Protein AF-A0A8B7Y6X9-F1 (afdb_monomer)

pLDDT: mean 76.25, std 17.92, range [31.69, 98.06]

Organism: Acanthaster planci (NCBI:txid133434)

Structure (mmCIF, N/CA/C/O backbone):
data_AF-A0A8B7Y6X9-F1
#
_entry.id   AF-A0A8B7Y6X9-F1
#
loop_
_atom_site.group_PDB
_atom_site.id
_atom_site.type_symbol
_atom_site.label_atom_id
_atom_site.label_alt_id
_atom_site.label_comp_id
_atom_site.label_asym_id
_atom_site.label_entity_id
_atom_site.label_seq_id
_atom_site.pdbx_PDB_ins_code
_atom_site.Cartn_x
_atom_site.Cartn_y
_atom_site.Cartn_z
_atom_site.occupancy
_atom_site.B_iso_or_equiv
_atom_site.auth_seq_id
_atom_site.auth_comp_id
_atom_site.auth_asym_id
_atom_site.auth_atom_id
_atom_site.pdbx_PDB_model_num
ATOM 1 N N . MET A 1 1 ? 31.858 -9.139 -11.249 1.00 40.06 1 MET A N 1
ATOM 2 C CA . MET A 1 1 ? 30.783 -9.850 -11.967 1.00 40.06 1 MET A CA 1
ATOM 3 C C . MET A 1 1 ? 29.533 -9.610 -11.145 1.00 40.06 1 MET A C 1
ATOM 5 O O . MET A 1 1 ? 29.568 -9.962 -9.975 1.00 40.06 1 MET A O 1
ATOM 9 N N . GLY A 1 2 ? 28.553 -8.868 -11.666 1.00 51.22 2 GLY A N 1
ATOM 10 C CA . GLY A 1 2 ? 27.308 -8.595 -10.939 1.00 51.22 2 GLY A CA 1
ATOM 11 C C . GLY A 1 2 ? 26.465 -9.864 -10.853 1.00 51.22 2 GLY A C 1
ATOM 12 O O . GLY A 1 2 ? 26.460 -10.654 -11.796 1.00 51.22 2 GLY A O 1
ATOM 13 N N . GLU A 1 3 ? 25.816 -10.091 -9.717 1.00 65.25 3 GLU A N 1
ATOM 14 C CA . GLU A 1 3 ? 24.873 -11.198 -9.555 1.00 65.25 3 GLU A CA 1
ATOM 15 C C . GLU A 1 3 ? 23.601 -10.909 -10.362 1.00 65.25 3 GLU A C 1
ATOM 17 O O . GLU A 1 3 ? 23.114 -9.780 -10.387 1.00 65.25 3 GLU A O 1
ATOM 22 N N . HIS A 1 4 ? 23.074 -11.922 -11.048 1.00 73.38 4 HIS A N 1
ATOM 23 C CA . HIS A 1 4 ? 21.804 -11.820 -11.762 1.00 73.38 4 HIS A CA 1
ATOM 24 C C . HIS A 1 4 ? 20.659 -12.264 -10.849 1.00 73.38 4 HIS A C 1
ATOM 26 O O . HIS A 1 4 ? 20.752 -13.300 -10.189 1.00 73.38 4 HIS A O 1
ATOM 32 N N . LEU A 1 5 ? 19.567 -11.498 -10.842 1.00 81.81 5 LEU A N 1
ATOM 33 C CA . LEU A 1 5 ? 18.325 -11.905 -10.190 1.00 81.81 5 LEU A CA 1
ATOM 34 C C . LEU A 1 5 ? 17.723 -13.113 -10.917 1.00 81.81 5 LEU A C 1
ATOM 36 O O . LEU A 1 5 ? 17.691 -13.154 -12.148 1.00 81.81 5 LEU A O 1
ATOM 40 N N . THR A 1 6 ? 17.235 -14.086 -10.151 1.00 83.94 6 THR A N 1
ATOM 41 C CA . THR A 1 6 ? 16.607 -15.301 -10.672 1.00 83.94 6 THR A CA 1
ATOM 42 C C . THR A 1 6 ? 15.109 -15.267 -10.359 1.00 83.94 6 THR A C 1
ATOM 44 O O . THR A 1 6 ? 14.745 -15.302 -9.186 1.00 83.94 6 THR A O 1
ATOM 47 N N . PRO A 1 7 ? 14.228 -15.180 -11.372 1.00 86.12 7 PRO A N 1
ATOM 48 C CA . PRO A 1 7 ? 12.783 -15.207 -11.156 1.00 86.12 7 PRO A CA 1
ATOM 49 C C . PRO A 1 7 ? 12.314 -16.597 -10.685 1.00 86.12 7 PRO A C 1
ATOM 51 O O . PRO A 1 7 ? 12.988 -17.590 -10.978 1.00 86.12 7 PRO A O 1
ATOM 54 N N . PRO A 1 8 ? 11.131 -16.715 -10.052 1.00 91.19 8 PRO A N 1
ATOM 55 C CA . PRO A 1 8 ? 10.131 -15.668 -9.781 1.00 91.19 8 PRO A CA 1
ATOM 56 C C . PRO A 1 8 ? 10.496 -14.725 -8.621 1.00 91.19 8 PRO A C 1
ATOM 58 O O . PRO A 1 8 ? 11.326 -15.055 -7.777 1.00 91.19 8 PRO A O 1
ATOM 61 N N . PHE A 1 9 ? 9.859 -13.550 -8.585 1.00 91.50 9 PHE A N 1
ATOM 62 C CA . PHE A 1 9 ? 10.114 -12.497 -7.597 1.00 91.50 9 PHE A CA 1
ATOM 63 C C . PHE A 1 9 ? 8.916 -12.246 -6.689 1.00 91.50 9 PHE A C 1
ATOM 65 O O . PHE A 1 9 ? 7.775 -12.260 -7.149 1.00 91.50 9 PHE A O 1
ATOM 72 N N . ASP A 1 10 ? 9.199 -11.885 -5.440 1.00 91.50 10 ASP A N 1
ATOM 73 C CA . ASP A 1 10 ? 8.211 -11.322 -4.523 1.00 91.50 10 ASP A CA 1
ATOM 74 C C . ASP A 1 10 ? 8.639 -9.924 -4.086 1.00 91.50 10 ASP A C 1
ATOM 76 O O . ASP A 1 10 ? 9.803 -9.691 -3.768 1.00 91.50 10 ASP A O 1
ATOM 80 N N . LEU A 1 11 ? 7.707 -8.974 -4.075 1.00 91.75 11 LEU A N 1
ATOM 81 C CA . LEU A 1 11 ? 7.984 -7.574 -3.763 1.00 91.75 11 LEU A CA 1
ATOM 82 C C . LEU A 1 11 ? 7.387 -7.213 -2.401 1.00 91.75 11 LEU A C 1
ATOM 84 O O . LEU A 1 11 ? 6.174 -7.081 -2.275 1.00 91.75 11 LEU A O 1
ATOM 88 N N . ALA A 1 12 ? 8.219 -6.998 -1.381 1.00 89.56 12 ALA A N 1
ATOM 89 C CA . ALA A 1 12 ? 7.756 -6.525 -0.072 1.00 89.56 12 ALA A CA 1
ATOM 90 C C . ALA A 1 12 ? 8.000 -5.023 0.079 1.00 89.56 12 ALA A C 1
ATOM 92 O O . ALA A 1 12 ? 9.145 -4.579 0.173 1.00 89.56 12 ALA A O 1
ATOM 93 N N . LEU A 1 13 ? 6.930 -4.233 0.139 1.00 86.75 13 LEU A N 1
ATOM 94 C CA . LEU A 1 13 ? 6.989 -2.792 0.339 1.00 86.75 13 LEU A CA 1
ATOM 95 C C . LEU A 1 13 ? 6.935 -2.480 1.838 1.00 86.75 13 LEU A C 1
ATOM 97 O O . LEU A 1 13 ? 5.909 -2.632 2.504 1.00 86.75 13 LEU A O 1
ATOM 101 N N . ALA A 1 14 ? 8.062 -2.006 2.357 1.00 75.12 14 ALA A N 1
ATOM 102 C CA . ALA A 1 14 ? 8.265 -1.670 3.755 1.00 75.12 14 ALA A CA 1
ATOM 103 C C . ALA A 1 14 ? 8.818 -0.246 3.926 1.00 75.12 14 ALA A C 1
ATOM 105 O O . ALA A 1 14 ? 9.068 0.505 2.978 1.00 75.12 14 ALA A O 1
ATOM 106 N N . GLY A 1 15 ? 9.007 0.137 5.189 1.00 64.31 15 GLY A N 1
ATOM 107 C CA . GLY A 1 15 ? 9.421 1.479 5.575 1.00 64.31 15 GLY A CA 1
ATOM 108 C C . GLY A 1 15 ? 8.296 2.498 5.445 1.00 64.31 15 GLY A C 1
ATOM 109 O O . GLY A 1 15 ? 7.154 2.166 5.159 1.00 64.31 15 GLY A O 1
ATOM 110 N N . SER A 1 16 ? 8.594 3.762 5.708 1.00 56.75 16 SER A N 1
ATOM 111 C CA . SER A 1 16 ? 7.546 4.780 5.786 1.00 56.75 16 SER A CA 1
ATOM 112 C C . SER A 1 16 ? 8.054 6.120 5.279 1.00 56.75 16 SER A C 1
ATOM 114 O O . SER A 1 16 ? 8.948 6.743 5.860 1.00 56.75 16 SER A O 1
ATOM 116 N N . SER A 1 17 ? 7.443 6.537 4.178 1.00 59.12 17 SER A N 1
ATOM 117 C CA . SER A 1 17 ? 7.340 7.920 3.716 1.00 59.12 17 SER A CA 1
ATOM 118 C C . 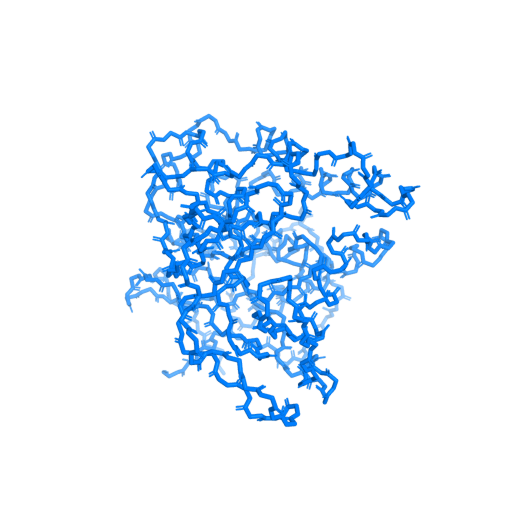SER A 1 17 ? 5.864 8.319 3.814 1.00 59.12 17 SER A C 1
ATOM 120 O O . SER A 1 17 ? 5.014 7.440 3.971 1.00 59.12 17 SER A O 1
ATOM 122 N N . PHE A 1 18 ? 5.554 9.614 3.743 1.00 65.38 18 PHE A N 1
ATOM 123 C CA . PHE A 1 18 ? 4.169 10.091 3.726 1.00 65.38 18 PHE A CA 1
ATOM 124 C C . PHE A 1 18 ? 3.362 9.363 2.625 1.00 65.38 18 PHE A C 1
ATOM 126 O O . PHE A 1 18 ? 3.778 9.370 1.467 1.00 65.38 18 PHE A O 1
ATOM 133 N N . PHE A 1 19 ? 2.296 8.650 3.017 1.00 69.00 19 PHE A N 1
ATOM 134 C CA . PHE A 1 19 ? 1.471 7.737 2.198 1.00 69.00 19 PHE A CA 1
ATOM 135 C C . PHE A 1 19 ? 2.211 6.783 1.243 1.00 69.00 19 PHE A C 1
ATOM 137 O O . PHE A 1 19 ? 1.692 6.409 0.192 1.00 69.00 19 PHE A O 1
ATOM 144 N N . GLY A 1 20 ? 3.432 6.370 1.586 1.00 79.19 20 GLY A N 1
ATOM 145 C CA . GLY A 1 20 ? 4.204 5.463 0.737 1.00 79.19 20 GLY A CA 1
ATOM 146 C C . GLY A 1 20 ? 4.662 6.088 -0.589 1.00 79.19 20 GLY A C 1
ATOM 147 O O . GLY A 1 20 ? 5.047 5.348 -1.490 1.00 79.19 20 GLY A O 1
ATOM 148 N N . ILE A 1 21 ? 4.682 7.424 -0.728 1.00 85.56 21 ILE A N 1
ATOM 149 C CA . ILE A 1 21 ? 5.053 8.126 -1.977 1.00 85.56 21 ILE A CA 1
ATOM 150 C C . ILE A 1 21 ? 6.445 7.735 -2.492 1.00 85.56 21 ILE A C 1
ATOM 152 O O . ILE A 1 21 ? 6.652 7.627 -3.700 1.00 85.56 21 ILE A O 1
ATOM 156 N N . ARG A 1 22 ? 7.404 7.441 -1.606 1.00 86.06 22 ARG A N 1
ATOM 157 C CA . ARG A 1 22 ? 8.695 6.888 -2.042 1.00 86.06 22 ARG A CA 1
ATOM 158 C C . ARG A 1 22 ? 8.518 5.560 -2.780 1.00 86.06 22 ARG A C 1
ATOM 160 O O . ARG A 1 22 ? 9.137 5.345 -3.814 1.00 86.06 22 ARG A O 1
ATOM 167 N N . ASN A 1 23 ? 7.660 4.683 -2.270 1.00 89.00 23 ASN A N 1
ATOM 168 C CA . ASN A 1 23 ? 7.396 3.384 -2.880 1.00 89.00 23 ASN A CA 1
ATOM 169 C C . ASN A 1 23 ? 6.545 3.512 -4.156 1.00 89.00 23 ASN A C 1
ATOM 171 O O . ASN A 1 23 ? 6.705 2.696 -5.057 1.00 89.00 23 ASN A O 1
ATOM 175 N N . VAL A 1 24 ? 5.743 4.577 -4.301 1.00 91.44 24 VAL A N 1
ATOM 176 C CA . VAL A 1 24 ? 5.167 4.970 -5.603 1.00 91.44 24 VAL A CA 1
ATOM 177 C C . VAL A 1 24 ? 6.286 5.300 -6.599 1.00 91.44 24 VAL A C 1
ATOM 179 O O . VAL A 1 24 ? 6.264 4.805 -7.720 1.00 91.44 24 VAL A O 1
ATOM 182 N N . GLY A 1 25 ? 7.304 6.064 -6.191 1.00 90.81 25 GLY A N 1
ATOM 183 C CA . GLY A 1 25 ? 8.488 6.332 -7.020 1.00 90.81 25 GLY A CA 1
ATOM 184 C C . GLY A 1 25 ? 9.209 5.061 -7.469 1.00 90.81 25 GLY A C 1
ATOM 185 O O . GLY A 1 25 ? 9.520 4.907 -8.650 1.00 90.81 25 GLY A O 1
ATOM 186 N N . VAL A 1 26 ? 9.406 4.115 -6.545 1.00 91.69 26 VAL A N 1
ATOM 187 C CA . VAL A 1 26 ? 9.971 2.792 -6.857 1.00 91.69 26 VAL A CA 1
ATOM 188 C C . VAL A 1 26 ? 9.100 2.051 -7.870 1.00 91.69 26 VAL A C 1
ATOM 190 O O . VAL A 1 26 ? 9.609 1.580 -8.884 1.00 91.69 26 VAL A O 1
ATOM 193 N N . GLY A 1 27 ? 7.789 1.970 -7.627 1.00 93.25 27 GLY A N 1
ATOM 194 C CA . GLY A 1 27 ? 6.856 1.300 -8.528 1.00 93.25 27 GLY A CA 1
ATOM 195 C C . GLY A 1 27 ? 6.824 1.926 -9.923 1.00 93.25 27 GLY A C 1
ATOM 196 O O . GLY A 1 27 ? 6.774 1.195 -10.909 1.00 93.25 27 GLY A O 1
ATOM 197 N N . GLN A 1 28 ? 6.935 3.255 -10.025 1.00 93.69 28 GLN A N 1
ATOM 198 C CA . GLN A 1 28 ? 6.984 3.943 -11.314 1.00 93.69 28 GLN A CA 1
ATOM 199 C C . GLN A 1 28 ? 8.283 3.627 -12.058 1.00 93.69 28 GLN A C 1
ATOM 201 O O . GLN A 1 28 ? 8.243 3.342 -13.246 1.00 93.69 28 GLN A O 1
ATOM 206 N N . CYS A 1 29 ? 9.424 3.588 -11.367 1.00 93.31 29 CYS A N 1
ATOM 207 C CA . CYS A 1 29 ? 10.687 3.168 -11.978 1.00 93.31 29 CYS A CA 1
ATOM 208 C C . CYS A 1 29 ? 10.632 1.716 -12.475 1.00 93.31 29 CYS A C 1
ATOM 210 O O . CYS A 1 29 ? 11.113 1.414 -13.564 1.00 93.31 29 CYS A O 1
ATOM 212 N N . LEU A 1 30 ? 10.004 0.814 -11.714 1.00 94.12 30 LEU A N 1
ATOM 213 C CA . LEU A 1 30 ? 9.799 -0.569 -12.148 1.00 94.12 30 LEU A CA 1
ATOM 214 C C . LEU A 1 30 ? 8.908 -0.654 -13.397 1.00 94.12 30 LEU A C 1
ATOM 216 O O . LEU A 1 30 ? 9.160 -1.492 -14.258 1.00 94.12 30 LEU A O 1
ATOM 220 N N . LEU A 1 31 ? 7.902 0.214 -13.523 1.00 93.44 31 LEU A N 1
ATOM 221 C CA . LEU A 1 31 ? 7.070 0.308 -14.729 1.00 93.44 31 LEU A CA 1
ATOM 222 C C . LEU A 1 31 ? 7.837 0.860 -15.925 1.00 93.44 31 LEU A C 1
ATOM 224 O O . LEU A 1 31 ? 7.673 0.369 -17.041 1.00 93.44 31 LEU A O 1
ATOM 228 N N . ASP A 1 32 ? 8.664 1.871 -15.684 1.00 92.94 32 ASP A N 1
ATOM 229 C CA . ASP A 1 32 ? 9.402 2.563 -16.728 1.00 92.94 32 ASP A CA 1
ATOM 230 C C . ASP A 1 32 ? 10.565 1.708 -17.247 1.00 92.94 32 ASP A C 1
ATOM 232 O O . ASP A 1 32 ? 10.766 1.638 -18.456 1.00 92.94 32 ASP A O 1
ATOM 236 N N . HIS A 1 33 ? 11.300 1.036 -16.356 1.00 93.69 33 HIS A N 1
ATOM 237 C CA . HIS A 1 33 ? 12.592 0.408 -16.663 1.00 93.69 33 HIS A CA 1
ATOM 238 C C . HIS A 1 33 ? 12.770 -1.016 -16.126 1.00 93.69 33 HIS A C 1
ATOM 240 O O . HIS A 1 33 ? 13.793 -1.639 -16.391 1.00 93.69 33 HIS A O 1
ATOM 246 N N . GLY A 1 34 ? 11.836 -1.532 -15.327 1.00 92.50 34 GLY A N 1
ATOM 247 C CA . GLY A 1 34 ? 11.966 -2.808 -14.616 1.00 92.50 34 GLY A CA 1
ATOM 248 C C . GLY A 1 34 ? 10.983 -3.876 -15.086 1.00 92.50 34 GLY A C 1
ATOM 249 O O . GLY A 1 34 ? 10.536 -4.683 -14.265 1.00 92.50 34 GLY A O 1
ATOM 250 N N . ALA A 1 35 ? 10.615 -3.904 -16.373 1.00 91.38 35 ALA A N 1
ATOM 251 C CA . ALA A 1 35 ? 9.553 -4.791 -16.850 1.00 91.38 35 ALA A CA 1
ATOM 252 C C . ALA A 1 35 ? 9.874 -6.280 -16.630 1.00 91.38 35 ALA A C 1
ATOM 254 O O . ALA A 1 35 ? 8.953 -7.062 -16.400 1.00 91.38 35 ALA A O 1
ATOM 255 N N . VAL A 1 36 ? 11.155 -6.678 -16.635 1.00 90.44 36 VAL A N 1
ATOM 256 C CA . VAL A 1 36 ? 11.591 -8.037 -16.253 1.00 90.44 36 VAL A CA 1
ATOM 257 C C . VAL A 1 36 ? 11.171 -8.375 -14.822 1.00 90.44 36 VAL A C 1
ATOM 259 O O . VAL A 1 36 ? 10.619 -9.447 -14.585 1.00 90.44 36 VAL A O 1
ATOM 262 N N . VAL A 1 37 ? 11.383 -7.456 -13.876 1.00 92.00 37 VAL A N 1
ATOM 263 C CA . VAL A 1 37 ? 11.010 -7.661 -12.470 1.00 92.00 37 VAL A CA 1
ATOM 264 C C . VAL A 1 37 ? 9.493 -7.772 -12.344 1.00 92.00 37 VAL A C 1
ATOM 266 O O . VAL A 1 37 ? 8.997 -8.734 -11.769 1.00 92.00 37 VAL A O 1
ATOM 269 N N . LEU A 1 38 ? 8.740 -6.843 -12.941 1.00 92.38 38 LEU A N 1
ATOM 270 C CA . LEU A 1 38 ? 7.276 -6.844 -12.844 1.00 92.38 38 LEU A CA 1
ATOM 271 C C . LEU A 1 38 ? 6.621 -8.040 -13.543 1.00 92.38 38 LEU A C 1
ATOM 273 O O . LEU A 1 38 ? 5.627 -8.564 -13.046 1.00 92.38 38 LEU A O 1
ATOM 277 N N . ARG A 1 39 ? 7.169 -8.496 -14.676 1.00 92.25 39 ARG A N 1
ATOM 278 C CA . ARG A 1 39 ? 6.658 -9.664 -15.412 1.00 92.25 39 ARG A CA 1
ATOM 279 C C . ARG A 1 39 ? 6.760 -10.948 -14.594 1.00 92.25 39 ARG A C 1
ATOM 281 O O . ARG A 1 39 ? 5.921 -11.830 -14.752 1.00 92.25 39 ARG A O 1
ATOM 288 N N . HIS A 1 40 ? 7.788 -11.051 -13.760 1.00 93.12 40 HIS A N 1
ATOM 289 C CA . HIS A 1 40 ? 8.060 -12.224 -12.938 1.00 93.12 40 HIS A CA 1
ATOM 290 C C . HIS A 1 40 ? 7.687 -12.031 -11.462 1.00 93.12 40 HIS A C 1
ATOM 292 O O . HIS A 1 40 ? 7.986 -12.906 -10.653 1.00 93.12 40 HIS A O 1
ATOM 298 N N . ALA A 1 41 ? 7.034 -10.919 -11.114 1.00 93.44 41 ALA A N 1
ATOM 299 C CA . ALA A 1 41 ? 6.533 -10.667 -9.771 1.00 93.44 41 ALA A CA 1
ATOM 300 C C . ALA A 1 41 ? 5.246 -11.469 -9.518 1.00 93.44 41 ALA A C 1
ATOM 302 O O . ALA A 1 41 ? 4.188 -11.182 -10.094 1.00 93.44 41 ALA A O 1
ATOM 303 N N . GLU A 1 42 ? 5.336 -12.471 -8.648 1.00 93.62 42 GLU A N 1
ATOM 304 C CA . GLU A 1 42 ? 4.198 -13.309 -8.273 1.00 93.62 42 GLU A CA 1
ATOM 305 C C . GLU A 1 42 ? 3.406 -12.684 -7.127 1.00 93.62 42 GLU A C 1
ATOM 307 O O . GLU A 1 42 ? 2.185 -12.534 -7.254 1.00 93.62 42 GLU A O 1
ATOM 312 N N . HIS A 1 43 ? 4.101 -12.259 -6.066 1.00 94.69 43 HIS A N 1
ATOM 313 C CA . HIS A 1 43 ? 3.480 -11.712 -4.864 1.00 94.69 43 HIS A CA 1
ATOM 314 C C . HIS A 1 43 ? 3.962 -10.289 -4.542 1.00 94.69 43 HIS A C 1
ATOM 316 O O . HIS A 1 43 ? 5.092 -9.889 -4.826 1.00 94.69 43 HIS A O 1
ATOM 322 N N . PHE A 1 44 ? 3.078 -9.521 -3.914 1.00 95.12 44 PHE A N 1
ATOM 323 C CA . PHE A 1 44 ? 3.272 -8.155 -3.452 1.00 95.12 44 PHE A CA 1
ATOM 324 C C . PHE A 1 44 ? 2.834 -8.083 -1.994 1.00 95.12 44 PHE A C 1
ATOM 326 O O . PHE A 1 44 ? 1.717 -8.467 -1.663 1.00 95.12 44 PHE A O 1
ATOM 333 N N . GLY A 1 45 ? 3.690 -7.576 -1.118 1.00 92.88 45 GLY A N 1
ATOM 334 C CA . GLY A 1 45 ? 3.423 -7.442 0.309 1.00 92.88 45 GLY A CA 1
ATOM 335 C C . GLY A 1 45 ? 3.445 -5.984 0.717 1.00 92.88 45 GLY A C 1
ATOM 336 O O . GLY A 1 45 ? 4.325 -5.237 0.288 1.00 92.88 45 GLY A O 1
ATOM 337 N N . GLY A 1 46 ? 2.507 -5.567 1.559 1.00 89.69 46 GLY A N 1
ATOM 338 C CA . GLY A 1 46 ? 2.511 -4.220 2.109 1.00 89.69 46 GLY A CA 1
ATOM 339 C C . GLY A 1 46 ? 1.888 -4.125 3.495 1.00 89.69 46 GLY A C 1
ATOM 340 O O . GLY A 1 46 ? 1.075 -4.948 3.915 1.00 89.69 46 GLY A O 1
ATOM 341 N N . ILE A 1 47 ? 2.300 -3.083 4.210 1.00 83.75 47 ILE A N 1
ATOM 342 C CA . ILE A 1 47 ? 1.783 -2.700 5.524 1.00 83.75 47 ILE A CA 1
ATOM 343 C C . ILE A 1 47 ? 1.417 -1.217 5.501 1.00 83.75 47 ILE A C 1
ATOM 345 O O . ILE A 1 47 ? 2.152 -0.412 4.913 1.00 83.75 47 ILE A O 1
ATOM 349 N N . SER A 1 48 ? 0.309 -0.845 6.146 1.00 85.44 48 SER A N 1
ATOM 350 C CA . SER A 1 48 ? -0.155 0.545 6.198 1.00 85.44 48 SER A CA 1
ATOM 351 C C . SER A 1 48 ? -0.244 1.163 4.795 1.00 85.44 48 SER A C 1
ATOM 353 O O . SER A 1 48 ? -0.659 0.503 3.845 1.00 85.44 48 SER A O 1
ATOM 355 N N . SER A 1 49 ? 0.176 2.415 4.622 1.00 84.12 49 SER A N 1
ATOM 356 C CA . SER A 1 49 ? 0.157 3.108 3.324 1.00 84.12 49 SER A CA 1
ATOM 357 C C . SER A 1 49 ? 0.856 2.357 2.182 1.00 84.12 49 SER A C 1
ATOM 359 O O . SER A 1 49 ? 0.475 2.511 1.023 1.00 84.12 49 SER A O 1
ATOM 361 N N . ASN A 1 50 ? 1.824 1.486 2.480 1.00 87.44 50 ASN A N 1
ATOM 362 C CA . ASN A 1 50 ? 2.479 0.671 1.458 1.00 87.44 50 ASN A CA 1
ATOM 363 C C . ASN A 1 50 ? 1.603 -0.471 0.943 1.00 87.44 50 ASN A C 1
ATOM 365 O O . ASN A 1 50 ? 1.827 -0.927 -0.173 1.00 87.44 50 ASN A O 1
ATOM 369 N N . ALA A 1 51 ? 0.617 -0.928 1.719 1.00 91.56 51 ALA A N 1
ATOM 370 C CA . ALA A 1 51 ? -0.367 -1.897 1.249 1.00 91.56 51 ALA A CA 1
ATOM 371 C C . ALA A 1 51 ? -1.229 -1.314 0.123 1.00 91.56 51 ALA A C 1
ATOM 373 O O . ALA A 1 51 ? -1.533 -2.032 -0.824 1.00 91.56 51 ALA A O 1
ATOM 374 N N . LEU A 1 52 ? -1.546 -0.011 0.157 1.00 92.75 52 LEU A N 1
ATOM 375 C CA . LEU A 1 52 ? -2.245 0.649 -0.955 1.00 92.75 52 LEU A CA 1
ATOM 376 C C . LEU A 1 52 ? -1.390 0.636 -2.221 1.00 92.75 52 LEU A C 1
ATOM 378 O O . LEU A 1 52 ? -1.866 0.252 -3.286 1.00 92.75 52 LEU A O 1
ATOM 382 N N . VAL A 1 53 ? -0.111 1.010 -2.094 1.00 93.44 53 VAL A N 1
ATOM 383 C CA . VAL A 1 53 ? 0.841 1.011 -3.214 1.00 93.44 53 VAL A CA 1
ATOM 384 C C . VAL A 1 53 ? 1.007 -0.405 -3.771 1.00 93.44 53 VAL A C 1
ATOM 386 O O . VAL A 1 53 ? 0.890 -0.602 -4.978 1.00 93.44 53 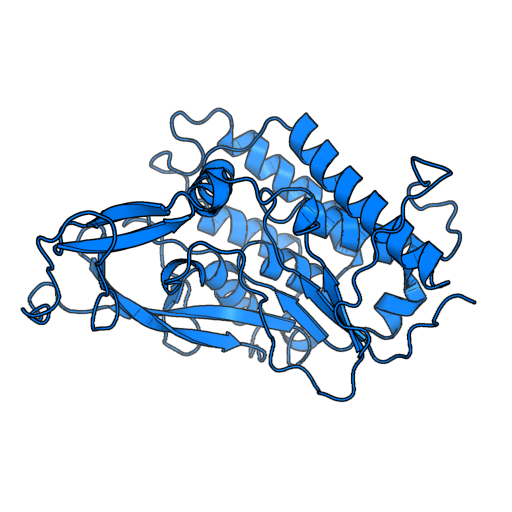VAL A O 1
ATOM 389 N N . ALA A 1 54 ? 1.201 -1.400 -2.900 1.00 94.62 54 ALA A N 1
ATOM 390 C CA . ALA A 1 54 ? 1.275 -2.809 -3.275 1.00 94.62 54 ALA A CA 1
ATOM 391 C C . ALA A 1 54 ? -0.017 -3.277 -3.963 1.00 94.62 54 ALA A C 1
ATOM 393 O O . ALA A 1 54 ? 0.050 -3.970 -4.974 1.00 94.62 54 ALA A O 1
ATOM 394 N N . GLY A 1 55 ? -1.185 -2.846 -3.479 1.00 95.94 55 GLY A N 1
ATOM 395 C CA . GLY A 1 55 ? -2.482 -3.150 -4.076 1.00 95.94 55 GLY A CA 1
ATOM 396 C C . GLY A 1 55 ? -2.629 -2.588 -5.487 1.00 95.94 55 GLY A C 1
ATOM 397 O O . GLY A 1 55 ? -3.040 -3.312 -6.396 1.00 95.94 55 GLY A O 1
ATOM 398 N N . VAL A 1 56 ? -2.224 -1.334 -5.712 1.00 96.19 56 VAL A N 1
ATOM 399 C CA . VAL A 1 56 ? -2.192 -0.734 -7.056 1.00 96.19 56 VAL A CA 1
ATOM 400 C C . VAL A 1 56 ? -1.203 -1.480 -7.952 1.00 96.19 56 VAL A C 1
ATOM 402 O O . VAL A 1 56 ? -1.557 -1.829 -9.074 1.00 96.19 56 VAL A O 1
ATOM 405 N N . MET A 1 57 ? -0.001 -1.797 -7.464 1.00 95.81 57 MET A N 1
ATOM 406 C CA . MET A 1 57 ? 1.008 -2.529 -8.241 1.00 95.81 57 MET A CA 1
ATOM 407 C C . MET A 1 57 ? 0.571 -3.956 -8.609 1.00 95.81 57 MET A C 1
ATOM 409 O O . MET A 1 57 ? 0.799 -4.389 -9.737 1.00 95.81 57 MET A O 1
ATOM 413 N N . ALA A 1 58 ? -0.088 -4.670 -7.695 1.00 96.19 58 ALA A N 1
ATOM 414 C CA . ALA A 1 58 ? -0.541 -6.043 -7.907 1.00 96.19 58 ALA A CA 1
ATOM 415 C C . ALA A 1 58 ? -1.724 -6.137 -8.886 1.00 96.19 58 ALA A C 1
ATOM 417 O O . ALA A 1 58 ? -1.851 -7.126 -9.615 1.00 96.19 58 ALA A O 1
ATOM 418 N N . THR A 1 59 ? -2.595 -5.120 -8.908 1.00 96.69 59 THR A N 1
ATOM 419 C CA . THR A 1 59 ? -3.880 -5.169 -9.630 1.00 96.69 59 THR A CA 1
ATOM 420 C C . THR A 1 59 ? -3.924 -4.304 -10.887 1.00 96.69 59 THR A C 1
ATOM 422 O O . THR A 1 59 ? -4.515 -4.706 -11.890 1.00 96.69 59 THR A O 1
ATOM 425 N N . THR A 1 60 ? -3.324 -3.115 -10.857 1.00 95.75 60 THR A N 1
ATOM 426 C CA . THR A 1 60 ? -3.403 -2.124 -11.936 1.00 95.75 60 THR A CA 1
ATOM 427 C C . THR A 1 60 ? -2.198 -1.173 -11.928 1.00 95.75 60 THR A C 1
ATOM 429 O O . THR A 1 60 ? -2.349 0.041 -11.770 1.00 95.75 60 THR A O 1
ATOM 432 N N . PRO A 1 61 ? -0.973 -1.682 -12.139 1.00 94.25 61 PRO A N 1
ATOM 433 C CA . PRO A 1 61 ? 0.237 -0.881 -11.966 1.00 94.25 61 PRO A CA 1
ATOM 434 C C . PRO A 1 61 ? 0.273 0.360 -12.876 1.00 94.25 61 PRO A C 1
ATOM 436 O O . PRO A 1 61 ? 0.772 1.402 -12.471 1.00 94.25 61 PRO A O 1
ATOM 439 N N . ALA A 1 62 ? -0.361 0.321 -14.053 1.00 91.38 62 ALA A N 1
ATOM 440 C CA . ALA A 1 62 ? -0.492 1.484 -14.939 1.00 91.38 62 ALA A CA 1
ATOM 441 C C . ALA A 1 62 ? -1.204 2.702 -14.301 1.00 91.38 62 ALA A C 1
ATOM 443 O O . ALA A 1 62 ? -1.014 3.826 -14.761 1.00 91.38 62 ALA A O 1
ATOM 444 N N . ASN A 1 63 ? -1.987 2.508 -13.232 1.00 93.94 63 ASN A N 1
ATOM 445 C CA . ASN A 1 63 ? -2.669 3.591 -12.516 1.00 93.94 63 ASN A CA 1
ATOM 446 C C . ASN A 1 63 ? -1.797 4.248 -11.438 1.00 93.94 63 ASN A C 1
ATOM 448 O O . ASN A 1 63 ? -2.278 5.137 -10.742 1.00 93.94 63 ASN A O 1
ATOM 452 N N . LEU A 1 64 ? -0.527 3.864 -11.281 1.00 91.94 64 LEU A N 1
ATOM 453 C CA . LEU A 1 64 ? 0.318 4.377 -10.202 1.00 91.94 64 LEU A CA 1
ATOM 454 C C . LEU A 1 64 ? 0.526 5.901 -10.268 1.00 91.94 64 LEU A C 1
ATOM 456 O O . LEU A 1 64 ? 0.488 6.570 -9.236 1.00 91.94 64 LEU A O 1
ATOM 460 N N . ALA A 1 65 ? 0.651 6.466 -11.472 1.00 90.12 65 ALA A N 1
ATOM 461 C CA . ALA A 1 65 ? 0.697 7.916 -11.662 1.00 90.12 65 ALA A CA 1
ATOM 462 C C . ALA A 1 65 ? -0.624 8.593 -11.249 1.00 90.12 65 ALA A C 1
ATOM 464 O O . ALA A 1 65 ? -0.607 9.598 -10.544 1.00 90.12 65 ALA A O 1
ATOM 465 N N . LYS A 1 66 ? -1.776 8.017 -11.626 1.00 91.75 66 LYS A N 1
ATOM 466 C CA . LYS A 1 66 ? -3.101 8.515 -11.214 1.00 91.75 66 LYS A CA 1
ATOM 467 C C . LYS A 1 66 ? -3.261 8.465 -9.690 1.00 91.75 66 LYS A C 1
ATOM 469 O O . LYS A 1 66 ? -3.711 9.437 -9.092 1.00 91.75 66 LYS A O 1
ATOM 474 N N . TYR A 1 67 ? -2.828 7.368 -9.072 1.00 91.56 67 TYR A N 1
ATOM 475 C CA . TYR A 1 67 ? -2.803 7.192 -7.624 1.00 91.56 67 TYR A CA 1
ATOM 476 C C . TYR A 1 67 ? -1.939 8.263 -6.937 1.00 91.56 67 TYR A C 1
ATOM 478 O O . TYR A 1 67 ? -2.379 8.858 -5.958 1.00 91.56 67 TYR A O 1
ATOM 486 N N . LEU A 1 68 ? -0.751 8.574 -7.474 1.00 90.94 68 LEU A N 1
ATOM 487 C CA . LEU A 1 68 ? 0.114 9.636 -6.948 1.00 90.94 68 LEU A CA 1
ATOM 488 C C . LEU A 1 68 ? -0.559 11.014 -6.978 1.00 90.94 68 LEU A C 1
ATOM 490 O O . LEU A 1 68 ? -0.502 11.736 -5.987 1.00 90.94 68 LEU A O 1
ATOM 494 N N . TYR A 1 69 ? -1.195 11.380 -8.093 1.00 91.31 69 TYR A N 1
ATOM 495 C CA . TYR A 1 69 ? -1.899 12.660 -8.186 1.00 91.31 69 TYR A CA 1
ATOM 496 C C . TYR A 1 69 ? -3.080 12.730 -7.217 1.00 91.31 69 TYR A C 1
ATOM 498 O O . TYR A 1 69 ? -3.221 13.733 -6.528 1.00 91.31 69 TYR A O 1
ATOM 506 N N . ALA A 1 70 ? -3.838 11.642 -7.063 1.00 90.50 70 ALA A N 1
ATOM 507 C CA . ALA A 1 70 ? -4.911 11.582 -6.074 1.00 90.50 70 ALA A CA 1
ATOM 508 C C . ALA A 1 70 ? -4.388 11.736 -4.630 1.00 90.50 70 ALA A C 1
ATOM 510 O O . ALA A 1 70 ? -5.044 12.364 -3.803 1.00 90.50 70 ALA A O 1
ATOM 511 N N . LEU A 1 71 ? -3.190 11.223 -4.315 1.00 87.88 71 LEU A N 1
ATOM 512 C CA . LEU A 1 71 ? -2.542 11.492 -3.025 1.00 87.88 71 LEU A CA 1
ATOM 513 C C . LEU A 1 71 ? -2.166 12.972 -2.856 1.00 87.88 71 LEU A C 1
ATOM 515 O O . LEU A 1 71 ? -2.269 13.493 -1.747 1.00 87.88 71 LEU A O 1
ATOM 519 N N . TYR A 1 72 ? -1.729 13.653 -3.921 1.00 88.81 72 TYR A N 1
ATOM 520 C CA . TYR A 1 72 ? -1.476 15.096 -3.873 1.00 88.81 72 TYR A CA 1
ATOM 521 C C . TYR A 1 72 ? -2.757 15.904 -3.673 1.00 88.81 72 TYR A C 1
ATOM 523 O O . TYR A 1 72 ? -2.733 16.857 -2.904 1.00 88.81 72 TYR A O 1
ATOM 531 N N . ASP A 1 73 ? -3.872 15.493 -4.271 1.00 90.25 73 ASP A N 1
ATOM 532 C CA . ASP A 1 73 ? -5.160 16.157 -4.052 1.00 90.25 73 ASP A CA 1
ATOM 533 C C . ASP A 1 73 ? -5.586 16.055 -2.579 1.00 90.25 73 ASP A C 1
ATOM 535 O O . ASP A 1 73 ? -5.960 17.054 -1.969 1.00 90.25 73 ASP A O 1
ATOM 539 N N . ILE A 1 74 ? -5.425 14.879 -1.956 1.00 87.44 74 ILE A N 1
ATOM 540 C CA . ILE A 1 74 ? -5.671 14.703 -0.514 1.00 87.44 74 ILE A CA 1
ATOM 541 C C . ILE A 1 74 ? -4.759 15.616 0.318 1.00 87.44 74 ILE A C 1
ATOM 543 O O . ILE A 1 74 ? -5.197 16.197 1.308 1.00 87.44 74 ILE A O 1
ATOM 547 N N . VAL A 1 75 ? -3.489 15.763 -0.063 1.00 85.31 75 VAL A N 1
ATOM 548 C CA . VAL A 1 75 ? -2.559 16.684 0.612 1.00 85.31 75 VAL A CA 1
ATOM 549 C C . VAL A 1 75 ? -3.036 18.124 0.516 1.00 85.31 75 VAL A C 1
ATOM 551 O O . VAL A 1 75 ? -3.035 18.818 1.529 1.00 85.31 75 VAL A O 1
ATOM 554 N N . ASP A 1 76 ? -3.438 18.563 -0.672 1.00 88.06 76 ASP A N 1
ATOM 555 C CA . ASP A 1 76 ? -3.887 19.931 -0.917 1.00 88.06 76 ASP A CA 1
ATOM 556 C C . ASP A 1 76 ? -5.218 20.222 -0.187 1.00 88.06 76 ASP A C 1
ATOM 558 O O . ASP A 1 76 ? -5.425 21.339 0.286 1.00 88.06 76 ASP A O 1
ATOM 562 N N . GLU A 1 77 ? -6.078 19.211 -0.006 1.00 88.56 77 GLU A N 1
ATOM 563 C CA . GLU A 1 77 ? -7.289 19.276 0.828 1.00 88.56 77 GLU A CA 1
ATOM 564 C C . GLU A 1 77 ? -6.966 19.370 2.331 1.00 88.56 77 GLU A C 1
ATOM 566 O O . GLU A 1 77 ? -7.615 20.124 3.059 1.00 88.56 77 GLU A O 1
ATOM 571 N N . VAL A 1 78 ? -5.966 18.617 2.805 1.00 84.94 78 VAL A N 1
ATOM 572 C CA . VAL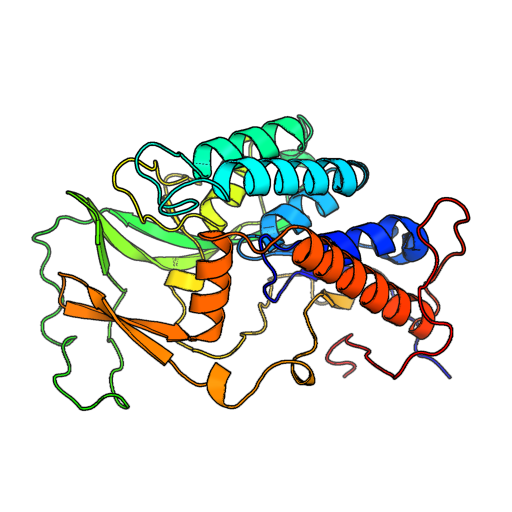 A 1 78 ? -5.633 18.486 4.233 1.00 84.94 78 VAL A CA 1
ATOM 573 C C . VAL A 1 78 ? -4.732 19.613 4.747 1.00 84.94 78 VAL A C 1
ATOM 575 O O . VAL A 1 78 ? -4.898 20.072 5.877 1.00 84.94 78 VAL A O 1
ATOM 578 N N . ALA A 1 79 ? -3.777 20.074 3.939 1.00 84.94 79 ALA A N 1
ATOM 579 C CA . ALA A 1 79 ? -2.786 21.083 4.310 1.00 84.94 79 ALA A CA 1
ATOM 580 C C . ALA A 1 79 ? -3.356 22.407 4.871 1.00 84.94 79 ALA A C 1
ATOM 582 O O . ALA A 1 79 ? -2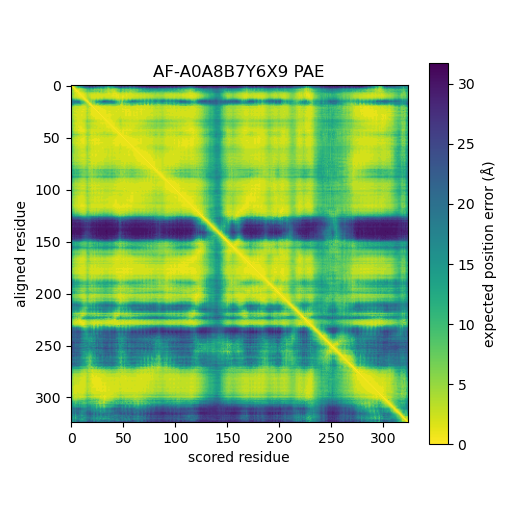.750 22.938 5.805 1.00 84.94 79 ALA A O 1
ATOM 583 N N . PRO A 1 80 ? -4.477 22.968 4.370 1.00 88.06 80 PRO A N 1
ATOM 584 C CA . PRO A 1 80 ? -5.040 24.201 4.923 1.00 88.06 80 PRO A CA 1
ATOM 585 C C . PRO A 1 80 ? -5.870 23.986 6.198 1.00 88.06 80 PRO A C 1
ATOM 587 O O . PRO A 1 80 ? -6.308 24.966 6.804 1.00 88.06 80 PRO A O 1
ATOM 590 N N . LEU A 1 81 ? -6.130 22.739 6.606 1.00 85.62 81 LEU A N 1
ATOM 591 C CA . LEU A 1 81 ? -6.994 22.452 7.746 1.00 85.62 81 LEU A CA 1
ATOM 592 C C . LEU A 1 81 ? -6.259 22.690 9.082 1.00 85.62 81 LEU A C 1
ATOM 594 O O . LEU A 1 81 ? -5.094 22.311 9.223 1.00 85.62 81 LEU A O 1
ATOM 598 N N . PRO A 1 82 ? -6.925 23.259 10.108 1.00 79.94 82 PRO A N 1
ATOM 599 C CA . PRO A 1 82 ? -6.282 23.675 11.361 1.00 79.94 82 PRO A CA 1
ATOM 600 C C . PRO A 1 82 ? -5.618 22.530 12.142 1.00 79.94 82 PRO A C 1
ATOM 602 O O . PRO A 1 82 ? -4.660 22.766 12.876 1.00 79.94 82 PRO A O 1
ATOM 605 N N . PHE A 1 83 ? -6.094 21.294 11.971 1.00 76.00 83 PHE A N 1
ATOM 606 C CA . PHE A 1 83 ? -5.509 20.092 12.569 1.00 76.00 83 PHE A CA 1
ATOM 607 C C . PHE A 1 83 ? -5.154 19.038 11.511 1.00 76.00 83 PHE A C 1
ATOM 609 O O . PHE A 1 83 ? -5.091 17.850 11.815 1.00 76.00 83 PHE A O 1
ATOM 616 N N . GLY A 1 84 ? -4.954 19.457 10.257 1.00 81.00 84 GLY A N 1
ATOM 617 C CA . GLY A 1 84 ? -4.713 18.532 9.154 1.00 81.00 84 GLY A CA 1
ATOM 618 C C . GLY A 1 84 ? -5.829 17.487 9.050 1.00 81.00 84 GLY A C 1
ATOM 619 O O . GLY A 1 84 ? -7.010 17.826 9.164 1.00 81.00 84 GLY A O 1
ATOM 620 N N . ALA A 1 85 ? -5.468 16.212 8.887 1.00 75.81 85 ALA A N 1
ATOM 621 C CA . ALA A 1 85 ? -6.422 15.111 8.743 1.00 75.81 85 ALA A CA 1
ATOM 622 C C . ALA A 1 85 ? -7.175 14.801 10.051 1.00 75.81 85 ALA A C 1
ATOM 624 O O . ALA A 1 85 ? -8.142 14.046 10.033 1.00 75.81 85 ALA A O 1
ATOM 625 N N . LEU A 1 86 ? -6.751 15.398 11.176 1.00 73.50 86 LEU A N 1
ATOM 626 C CA . LEU A 1 86 ? -7.456 15.357 12.458 1.00 73.50 86 LEU A CA 1
ATOM 627 C C . LEU A 1 86 ? -8.528 16.452 12.599 1.00 73.50 86 LEU A C 1
ATOM 629 O O . LEU A 1 86 ? -9.118 16.623 13.666 1.00 73.50 86 LEU A O 1
ATOM 633 N N . THR A 1 87 ? -8.769 17.247 11.561 1.00 80.56 87 THR A N 1
ATOM 634 C CA . THR A 1 87 ? -9.761 18.322 11.636 1.00 80.56 87 THR A CA 1
ATOM 635 C C . THR A 1 87 ? -11.169 17.736 11.776 1.00 80.56 87 THR A C 1
ATOM 637 O O . THR A 1 87 ? -11.581 16.955 10.917 1.00 80.56 87 THR A O 1
ATOM 640 N N . PRO A 1 88 ? -11.936 18.103 12.825 1.00 78.62 88 PRO A N 1
ATOM 641 C CA . PRO A 1 88 ? -13.285 17.582 13.017 1.00 78.62 88 PRO A CA 1
ATOM 642 C C . PRO A 1 88 ? -14.166 17.795 11.781 1.00 78.62 88 PRO A C 1
ATOM 644 O O . PRO A 1 88 ? -14.237 18.899 11.245 1.00 78.62 88 PRO A O 1
ATOM 647 N N . GLY A 1 89 ? -14.847 16.733 11.347 1.00 77.94 89 GLY A N 1
ATOM 648 C CA . GLY A 1 89 ? -15.697 16.733 10.152 1.00 77.94 89 GLY A CA 1
ATOM 649 C C . GLY A 1 89 ? -14.987 16.340 8.852 1.00 77.94 89 GLY A C 1
ATOM 650 O O . GLY A 1 89 ? -15.673 16.084 7.867 1.00 77.94 89 GLY A O 1
ATOM 651 N N . PHE A 1 90 ? -13.654 16.237 8.838 1.00 82.50 90 PHE A N 1
ATOM 652 C CA . PHE A 1 90 ? -12.926 15.631 7.726 1.00 82.50 90 PHE A CA 1
ATOM 653 C C . PHE A 1 90 ? -12.853 14.110 7.921 1.00 82.50 90 PHE A C 1
ATOM 655 O O . PHE A 1 90 ? -12.259 13.618 8.884 1.00 82.50 90 PHE A O 1
ATOM 662 N N . ASP A 1 91 ? -13.476 13.357 7.016 1.00 83.06 91 ASP A N 1
ATOM 663 C CA . ASP A 1 91 ? -13.389 11.898 7.016 1.00 83.06 91 ASP A CA 1
ATOM 664 C C . ASP A 1 91 ? -12.267 11.440 6.082 1.00 83.06 91 ASP A C 1
ATOM 666 O O . ASP A 1 91 ? -12.425 11.291 4.867 1.00 83.06 91 ASP A O 1
ATOM 670 N N . PHE A 1 92 ? -11.094 11.245 6.677 1.00 80.81 92 PHE A N 1
ATOM 671 C CA . PHE A 1 92 ? -9.911 10.807 5.955 1.00 80.81 92 PHE A CA 1
ATOM 672 C C . PHE A 1 92 ? -10.072 9.392 5.365 1.00 80.81 92 PHE A C 1
ATOM 674 O O . PHE A 1 92 ? -9.559 9.110 4.279 1.00 80.81 92 PHE A O 1
ATOM 681 N N . ILE A 1 93 ? -10.809 8.510 6.047 1.00 85.19 93 ILE A N 1
ATOM 682 C CA . ILE A 1 93 ? -11.019 7.125 5.614 1.00 85.19 93 ILE A CA 1
ATOM 683 C C . ILE A 1 93 ? -11.944 7.082 4.400 1.00 85.19 93 ILE A C 1
ATOM 685 O O . ILE A 1 93 ? -11.628 6.405 3.421 1.00 85.19 93 ILE A O 1
ATOM 689 N N . ASP A 1 94 ? -13.028 7.855 4.403 1.00 88.00 94 ASP A N 1
ATOM 690 C CA . ASP A 1 94 ? -13.915 7.976 3.242 1.00 88.00 94 ASP A CA 1
ATOM 691 C C . ASP A 1 94 ? -13.212 8.623 2.042 1.00 88.00 94 ASP A C 1
ATOM 693 O O . ASP A 1 94 ? -13.433 8.227 0.886 1.00 88.00 94 ASP A O 1
ATOM 697 N N . ARG A 1 95 ? -12.297 9.571 2.283 1.00 88.25 95 ARG A N 1
ATOM 698 C CA . ARG A 1 95 ? -11.490 10.145 1.201 1.00 88.25 95 ARG A CA 1
ATOM 699 C C . ARG A 1 95 ? -10.549 9.110 0.581 1.00 88.25 95 ARG A C 1
ATOM 701 O O . ARG A 1 95 ? -10.494 9.008 -0.648 1.00 88.25 95 ARG A O 1
ATOM 708 N N . LEU A 1 96 ? -9.874 8.296 1.399 1.00 89.12 96 LEU A N 1
ATOM 709 C CA . LEU A 1 96 ? -9.073 7.163 0.919 1.00 89.12 96 LEU A CA 1
ATOM 710 C C . LEU A 1 96 ? -9.930 6.116 0.196 1.00 89.12 96 LEU A C 1
ATOM 712 O O . LEU A 1 96 ? -9.515 5.600 -0.842 1.00 89.12 96 LEU A O 1
ATOM 716 N N . ARG A 1 97 ? -11.141 5.829 0.687 1.00 93.56 97 ARG A N 1
ATOM 717 C CA . ARG A 1 97 ? -12.089 4.919 0.026 1.00 93.56 97 ARG A CA 1
ATOM 718 C C . ARG A 1 97 ? -12.433 5.411 -1.375 1.00 93.56 97 ARG A C 1
ATOM 720 O O . ARG A 1 97 ? -12.438 4.621 -2.317 1.00 93.56 97 ARG A O 1
ATOM 727 N N . SER A 1 98 ? -12.696 6.708 -1.523 1.00 93.56 98 SER A N 1
ATOM 728 C CA . SER A 1 98 ? -12.978 7.334 -2.821 1.00 93.56 98 SER A CA 1
ATOM 729 C C . SER A 1 98 ? -11.789 7.179 -3.773 1.00 93.56 98 SER A C 1
ATOM 731 O O . SER A 1 98 ? -11.949 6.706 -4.897 1.00 93.56 98 SER A O 1
ATOM 733 N N . LEU A 1 99 ? -10.576 7.448 -3.281 1.00 93.00 99 LEU A N 1
ATOM 734 C CA . LEU A 1 99 ? -9.341 7.250 -4.038 1.00 93.00 99 LEU A CA 1
ATOM 735 C C . LEU A 1 99 ? -9.174 5.791 -4.499 1.00 93.00 99 LEU A C 1
ATOM 737 O O . LEU A 1 99 ? -8.861 5.553 -5.669 1.00 93.00 99 LEU A O 1
ATOM 741 N N . LEU A 1 100 ? -9.403 4.803 -3.627 1.00 94.69 100 LEU A N 1
ATOM 742 C CA . LEU A 1 100 ? -9.319 3.382 -3.992 1.00 94.69 100 LEU A CA 1
ATOM 743 C C . LEU A 1 100 ? -10.394 2.988 -5.008 1.00 94.69 100 LEU A C 1
ATOM 745 O O . LEU A 1 100 ? -10.100 2.275 -5.968 1.00 94.69 100 LEU A O 1
ATOM 749 N N . ASN A 1 101 ? -11.612 3.506 -4.859 1.00 94.94 101 ASN A N 1
ATOM 750 C CA . ASN A 1 101 ? -12.695 3.292 -5.815 1.00 94.94 101 ASN A CA 1
ATOM 751 C C . ASN A 1 101 ? -12.401 3.870 -7.204 1.00 94.94 101 ASN A C 1
ATOM 753 O O . ASN A 1 101 ? -12.831 3.300 -8.206 1.00 94.94 101 ASN A O 1
ATOM 757 N N . GLU A 1 102 ? -11.666 4.973 -7.291 1.00 92.56 102 GLU A N 1
ATOM 758 C CA . GLU A 1 102 ? -11.289 5.584 -8.567 1.00 92.56 102 GLU A CA 1
ATOM 759 C C . GLU A 1 102 ? -10.088 4.906 -9.235 1.00 92.56 102 GLU A C 1
ATOM 761 O O . GLU A 1 102 ? -9.925 5.003 -10.457 1.00 92.56 102 GLU A O 1
ATOM 766 N N . ASN A 1 103 ? -9.214 4.272 -8.447 1.00 92.25 103 ASN A N 1
ATOM 767 C CA . ASN A 1 103 ? -7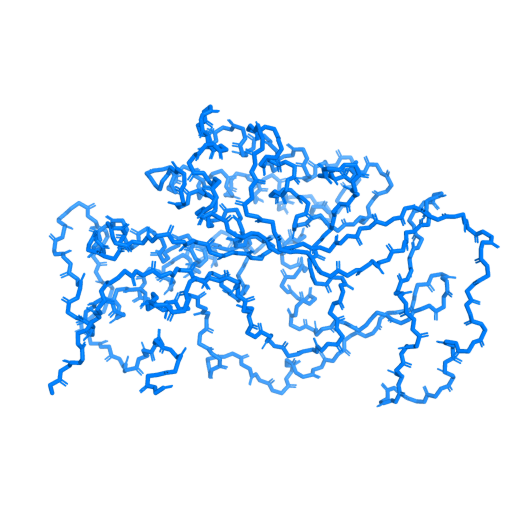.943 3.739 -8.931 1.00 92.25 103 ASN A CA 1
ATOM 768 C C . ASN A 1 103 ? -7.939 2.222 -9.116 1.00 92.25 103 ASN A C 1
ATOM 770 O O . ASN A 1 103 ? -7.218 1.759 -9.994 1.00 92.25 103 ASN A O 1
ATOM 774 N N . LEU A 1 104 ? -8.726 1.450 -8.360 1.00 96.12 104 LEU A N 1
ATOM 775 C CA . LEU A 1 104 ? -8.777 -0.011 -8.480 1.00 96.12 104 LEU A CA 1
ATOM 776 C C . LEU A 1 104 ? -9.828 -0.463 -9.510 1.00 96.12 104 LEU A C 1
ATOM 778 O O . LEU A 1 104 ? -10.961 0.026 -9.469 1.00 96.12 104 LEU A O 1
ATOM 782 N N . PRO A 1 105 ? -9.520 -1.428 -10.397 1.00 96.56 105 PRO A N 1
ATOM 783 C CA . PRO A 1 105 ? -10.485 -1.952 -11.364 1.00 96.56 105 PRO A CA 1
ATOM 784 C C . PRO A 1 105 ? -11.600 -2.770 -10.687 1.00 96.56 105 PRO A C 1
ATOM 786 O O . PRO A 1 105 ? -11.502 -3.136 -9.514 1.00 96.56 105 PRO A O 1
ATOM 789 N N . SER A 1 106 ? -12.673 -3.078 -11.422 1.00 96.88 106 SER A N 1
ATOM 790 C CA . SER A 1 106 ? -13.803 -3.875 -10.911 1.00 96.88 106 SER A CA 1
ATOM 791 C C . SER A 1 106 ? -13.389 -5.291 -10.476 1.00 96.88 106 SER A C 1
ATOM 793 O O . SER A 1 106 ? -13.897 -5.810 -9.484 1.00 96.88 106 SER A O 1
ATOM 795 N N . ASP A 1 107 ? -12.419 -5.880 -11.177 1.00 97.44 107 ASP A N 1
ATOM 796 C CA . ASP A 1 107 ? -11.851 -7.216 -10.953 1.00 97.44 107 ASP A CA 1
ATOM 797 C C . ASP A 1 107 ? -10.612 -7.204 -10.030 1.00 97.44 107 ASP A C 1
ATOM 799 O O . ASP A 1 107 ? -9.864 -8.178 -9.962 1.00 97.44 107 ASP A O 1
ATOM 803 N N . ALA A 1 108 ? -10.362 -6.103 -9.304 1.00 97.56 108 ALA A N 1
ATOM 804 C CA . ALA A 1 108 ? -9.155 -5.946 -8.484 1.00 97.56 108 ALA A CA 1
ATOM 805 C C . ALA A 1 108 ? -8.970 -7.072 -7.455 1.00 97.56 108 ALA A C 1
ATOM 807 O O . ALA A 1 108 ? -7.855 -7.539 -7.252 1.00 97.56 108 ALA A O 1
ATOM 808 N N . HIS A 1 109 ? -10.057 -7.535 -6.839 1.00 97.88 109 HIS A N 1
ATOM 809 C CA . HIS A 1 109 ? -10.046 -8.626 -5.864 1.00 97.88 109 HIS A CA 1
ATOM 810 C C . HIS A 1 109 ? -9.616 -9.972 -6.462 1.00 97.88 109 HIS A C 1
ATOM 812 O O . HIS A 1 109 ? -8.873 -10.711 -5.819 1.00 97.88 109 HIS A O 1
ATOM 818 N N . GLU A 1 110 ? -10.000 -10.259 -7.707 1.00 98.06 110 GLU A N 1
ATOM 819 C CA . GLU A 1 110 ? -9.571 -11.462 -8.431 1.00 98.06 110 GLU A CA 1
ATOM 820 C C . GLU A 1 110 ? -8.069 -11.399 -8.732 1.00 98.06 110 GLU A C 1
ATOM 822 O O . GLU A 1 110 ? -7.347 -12.370 -8.524 1.00 98.06 110 GLU A O 1
ATOM 827 N N . LYS A 1 111 ? -7.576 -10.224 -9.148 1.00 97.50 111 LYS A N 1
ATOM 828 C CA . LYS A 1 111 ? -6.149 -9.988 -9.432 1.00 97.50 111 LYS A CA 1
ATOM 829 C C . LYS A 1 111 ? -5.268 -9.964 -8.184 1.00 97.50 111 LYS A C 1
ATOM 831 O O . LYS A 1 111 ? -4.082 -10.279 -8.285 1.00 97.50 111 LYS A O 1
ATOM 836 N N . ALA A 1 112 ? -5.821 -9.529 -7.054 1.00 97.31 112 ALA A N 1
ATOM 837 C CA . ALA A 1 112 ? -5.132 -9.419 -5.774 1.00 97.31 112 ALA A CA 1
ATOM 838 C C . ALA A 1 112 ? -5.112 -10.747 -5.009 1.00 97.31 112 ALA A C 1
ATOM 840 O O . ALA A 1 112 ? -4.172 -11.003 -4.265 1.00 97.31 112 ALA A O 1
ATOM 841 N N . THR A 1 113 ? -6.125 -11.598 -5.173 1.00 96.81 113 THR A N 1
ATOM 842 C CA . THR A 1 113 ? -6.212 -12.862 -4.434 1.00 96.81 113 THR A CA 1
ATOM 843 C C . THR A 1 113 ? -5.019 -13.766 -4.753 1.00 96.81 113 THR A C 1
ATOM 845 O O . THR A 1 113 ? -4.694 -14.012 -5.912 1.00 96.81 113 THR A O 1
ATOM 848 N N . ASN A 1 114 ? -4.357 -14.251 -3.703 1.00 94.25 114 ASN A N 1
ATOM 849 C CA . ASN A 1 114 ? -3.098 -14.999 -3.701 1.00 94.25 114 ASN A CA 1
ATOM 850 C C . ASN A 1 114 ? -1.892 -14.258 -4.299 1.00 94.25 114 ASN A C 1
ATOM 852 O O . ASN A 1 114 ? -0.868 -14.888 -4.539 1.00 94.25 114 ASN A O 1
ATOM 856 N N . ARG A 1 115 ? -1.999 -12.951 -4.566 1.00 95.25 115 ARG A N 1
ATOM 857 C CA . ARG A 1 115 ? -0.908 -12.124 -5.111 1.00 95.25 115 ARG A CA 1
ATOM 858 C C . ARG A 1 115 ? -0.597 -10.914 -4.245 1.00 95.25 115 ARG A C 1
ATOM 860 O O . ARG A 1 115 ? 0.545 -10.488 -4.202 1.00 95.25 115 ARG A O 1
ATOM 867 N N . LEU A 1 116 ? -1.578 -10.345 -3.561 1.00 96.94 116 LEU A N 1
ATOM 868 C CA . LEU A 1 116 ? -1.407 -9.241 -2.630 1.00 96.94 116 LEU A CA 1
ATOM 869 C C . LEU A 1 116 ? -1.517 -9.776 -1.206 1.00 96.94 116 LEU A C 1
ATOM 871 O O . LEU A 1 116 ? -2.511 -10.405 -0.870 1.00 96.94 116 LEU A O 1
ATOM 875 N N . HIS A 1 117 ? -0.515 -9.495 -0.383 1.00 95.62 117 HIS A N 1
ATOM 876 C CA . HIS A 1 117 ? -0.466 -9.840 1.028 1.00 95.62 117 HIS A CA 1
ATOM 877 C C . HIS A 1 117 ? -0.490 -8.546 1.844 1.00 95.62 117 HIS A C 1
ATOM 879 O O . HIS A 1 117 ? 0.428 -7.724 1.774 1.00 95.62 117 HIS A O 1
ATOM 885 N N . VAL A 1 118 ? -1.554 -8.352 2.618 1.00 93.81 118 VAL A N 1
ATOM 886 C CA . VAL A 1 118 ? -1.737 -7.179 3.478 1.00 93.81 118 VAL A CA 1
ATOM 887 C C . VAL A 1 118 ? -1.645 -7.609 4.928 1.00 93.81 118 VAL A C 1
ATOM 889 O O . VAL A 1 118 ? -2.323 -8.546 5.344 1.00 93.81 118 VAL A O 1
ATOM 892 N N . ARG A 1 119 ? -0.832 -6.900 5.712 1.00 90.50 119 ARG A N 1
ATOM 893 C CA . ARG A 1 119 ? -0.824 -7.050 7.168 1.00 90.50 119 ARG A CA 1
ATOM 894 C C . ARG A 1 119 ? -1.666 -5.980 7.843 1.00 90.50 119 ARG A C 1
ATOM 896 O O . ARG A 1 119 ? -1.503 -4.792 7.570 1.00 90.50 119 ARG A O 1
ATOM 903 N N . ALA A 1 120 ? -2.517 -6.424 8.756 1.00 89.56 120 ALA A N 1
ATOM 904 C CA . ALA A 1 120 ? -3.355 -5.588 9.603 1.00 89.56 120 ALA A CA 1
ATOM 905 C C . ALA A 1 120 ? -3.440 -6.200 11.006 1.00 89.56 120 ALA A C 1
ATOM 907 O O . ALA A 1 120 ? -3.015 -7.334 11.224 1.00 89.56 120 ALA A O 1
ATOM 908 N N . THR A 1 121 ? -4.020 -5.468 11.946 1.00 88.06 121 THR A N 1
ATOM 909 C CA . THR A 1 121 ? -4.268 -5.952 13.305 1.00 88.06 121 THR A CA 1
ATOM 910 C C . THR A 1 121 ? -5.753 -6.131 13.529 1.00 88.06 121 THR A C 1
ATOM 912 O O . THR A 1 121 ? -6.550 -5.253 13.197 1.00 88.06 121 THR A O 1
ATOM 915 N N . ALA A 1 122 ? -6.133 -7.281 14.086 1.00 90.19 122 ALA A N 1
ATOM 916 C CA . ALA A 1 122 ? -7.522 -7.541 14.425 1.00 90.19 122 ALA A CA 1
ATOM 917 C C . ALA A 1 122 ? -7.944 -6.688 15.629 1.00 90.19 122 ALA A C 1
ATOM 919 O O . ALA A 1 122 ? -7.260 -6.653 16.653 1.00 90.19 122 ALA A O 1
ATOM 920 N N . LEU A 1 123 ? -9.101 -6.043 15.525 1.00 87.50 123 LEU A N 1
ATOM 921 C CA . LEU A 1 123 ? -9.746 -5.326 16.615 1.00 87.50 123 LEU A CA 1
ATOM 922 C C . LEU A 1 123 ? -11.041 -6.025 17.026 1.00 87.50 123 LEU A C 1
ATOM 924 O O . LEU A 1 123 ? -11.790 -6.557 16.205 1.00 87.50 123 LEU A O 1
ATOM 928 N N . SER A 1 124 ? -11.318 -6.013 18.326 1.00 87.06 124 SER A N 1
ATOM 929 C CA . SER A 1 124 ? -12.585 -6.476 18.896 1.00 87.06 124 SER A CA 1
ATOM 930 C C . SER A 1 124 ? -13.157 -5.401 19.805 1.00 87.06 124 SER A C 1
ATOM 932 O O . SER A 1 124 ? -12.433 -4.858 20.637 1.00 87.06 124 SER A O 1
ATOM 934 N N . MET A 1 125 ? -14.445 -5.096 19.657 1.00 84.44 125 MET A N 1
ATOM 935 C CA . MET A 1 125 ? -15.139 -4.247 20.626 1.00 84.44 125 MET A CA 1
ATOM 936 C C . MET A 1 125 ? -15.339 -5.034 21.921 1.00 84.44 125 MET A C 1
ATOM 938 O O . MET A 1 125 ? -15.712 -6.207 21.874 1.00 84.44 125 MET A O 1
ATOM 942 N N . ILE A 1 126 ? -15.073 -4.391 23.052 1.00 81.62 126 ILE A N 1
ATOM 943 C CA . ILE A 1 126 ? -15.265 -4.953 24.392 1.00 81.62 126 ILE A CA 1
ATOM 944 C C . ILE A 1 126 ? -16.111 -4.006 25.239 1.00 81.62 126 ILE A C 1
ATOM 946 O O . ILE A 1 126 ? -16.186 -2.806 24.957 1.00 81.62 126 ILE A O 1
ATOM 950 N N . ASP A 1 127 ? -16.742 -4.541 26.282 1.00 76.81 127 ASP A N 1
ATOM 951 C CA . ASP A 1 127 ? -17.489 -3.718 27.222 1.00 76.81 127 ASP A CA 1
ATOM 952 C C . ASP A 1 127 ? -16.519 -2.914 28.092 1.00 76.81 127 ASP A C 1
ATOM 954 O O . ASP A 1 127 ? -15.553 -3.439 28.641 1.00 76.81 127 ASP A O 1
ATOM 958 N N . LYS A 1 128 ? -16.799 -1.618 28.264 1.00 63.31 128 LYS A N 1
ATOM 959 C CA . LYS A 1 128 ? -15.969 -0.683 29.049 1.00 63.31 128 LYS A CA 1
ATOM 960 C C . LYS A 1 128 ? -15.744 -1.124 30.507 1.00 63.31 128 LYS A C 1
ATOM 962 O O . LYS A 1 128 ? -14.818 -0.659 31.165 1.00 63.31 128 LYS A O 1
ATOM 967 N N . TYR A 1 129 ? -16.613 -1.992 31.019 1.00 62.00 129 TYR A N 1
ATOM 968 C CA . TYR A 1 129 ? -16.578 -2.495 32.391 1.00 62.00 129 TYR A CA 1
ATOM 969 C C . TYR A 1 129 ? -15.944 -3.882 32.519 1.00 62.00 129 TYR A C 1
ATOM 971 O O . TYR A 1 129 ? -15.893 -4.409 33.633 1.00 62.00 129 TYR A O 1
ATOM 979 N N . ASP A 1 130 ? -15.455 -4.468 31.421 1.00 59.84 130 ASP A N 1
ATOM 980 C CA . ASP A 1 130 ? -14.631 -5.666 31.513 1.00 59.84 130 ASP A CA 1
ATOM 981 C C . ASP A 1 130 ? -13.342 -5.315 32.279 1.00 59.84 130 ASP A C 1
ATOM 983 O O . ASP A 1 130 ? -12.646 -4.359 31.925 1.00 59.84 130 ASP A O 1
ATOM 987 N N . PRO A 1 131 ? -13.013 -6.034 33.367 1.00 50.44 131 PRO A N 1
ATOM 988 C CA . PRO A 1 131 ? -11.878 -5.683 34.204 1.00 50.44 131 PRO A CA 1
ATOM 989 C C . PRO A 1 131 ? -10.573 -5.810 33.413 1.00 50.44 131 PRO A C 1
ATOM 991 O O . PRO A 1 131 ? -10.188 -6.905 32.998 1.00 50.44 131 PRO A O 1
ATOM 994 N N . VAL A 1 132 ? -9.853 -4.694 33.263 1.00 51.41 132 VAL A N 1
ATOM 995 C CA . VAL A 1 132 ? -8.435 -4.705 32.880 1.00 51.41 132 VAL A CA 1
ATOM 996 C C . VAL A 1 132 ? -7.710 -5.559 33.919 1.00 51.41 132 VAL A C 1
ATOM 998 O O . VAL A 1 132 ? -7.899 -5.355 35.123 1.00 51.41 132 VAL A O 1
ATOM 1001 N N . SER A 1 133 ? -6.924 -6.556 33.500 1.00 47.25 133 SER A N 1
ATOM 1002 C CA . SER A 1 133 ? -6.168 -7.368 34.451 1.00 47.25 133 SER A CA 1
ATOM 1003 C C . SER A 1 133 ? -5.307 -6.448 35.315 1.00 47.25 133 SER A C 1
ATOM 1005 O O . SER A 1 133 ? -4.421 -5.749 34.839 1.00 47.25 133 SER A O 1
ATOM 1007 N N . VAL A 1 134 ? -5.574 -6.456 36.622 1.00 44.31 134 VAL A N 1
ATOM 1008 C CA . VAL A 1 134 ? -4.994 -5.568 37.652 1.00 44.31 134 VAL A CA 1
ATOM 1009 C C . VAL A 1 134 ? -3.456 -5.700 37.768 1.00 44.31 134 VAL A C 1
ATOM 1011 O O . VAL A 1 134 ? -2.812 -5.012 38.552 1.00 44.31 134 VAL A O 1
ATOM 1014 N N . HIS A 1 135 ? -2.835 -6.564 36.965 1.00 44.09 135 HIS A N 1
ATOM 1015 C CA . HIS A 1 135 ? -1.396 -6.807 36.915 1.00 44.09 135 HIS A CA 1
ATOM 1016 C C . HIS A 1 135 ? -0.646 -5.982 35.847 1.00 44.09 135 HIS A C 1
ATOM 1018 O O . HIS A 1 135 ? 0.563 -6.163 35.716 1.00 44.09 135 HIS A O 1
ATOM 1024 N N . ASP A 1 136 ? -1.320 -5.084 35.116 1.00 46.38 136 ASP A N 1
ATOM 1025 C CA . ASP A 1 136 ? -0.762 -4.403 33.931 1.00 46.38 136 ASP A CA 1
ATOM 1026 C C . ASP A 1 136 ? -0.330 -2.937 34.124 1.00 46.38 136 ASP A C 1
ATOM 1028 O O . ASP A 1 136 ? 0.157 -2.313 33.180 1.00 46.38 136 ASP A O 1
ATOM 1032 N N . VAL A 1 137 ? -0.443 -2.379 35.334 1.00 45.62 137 VAL A N 1
ATOM 1033 C CA . VAL A 1 137 ? 0.010 -1.007 35.629 1.00 45.62 137 VAL A CA 1
ATOM 1034 C C . VAL A 1 137 ? 1.300 -1.054 36.446 1.00 45.62 137 VAL A C 1
ATOM 1036 O O . VAL A 1 137 ? 1.272 -1.156 37.672 1.00 45.62 137 VAL A O 1
ATOM 1039 N N . ASP A 1 138 ? 2.447 -0.979 35.772 1.00 44.03 138 ASP A N 1
ATOM 1040 C CA . ASP A 1 138 ? 3.736 -0.804 36.443 1.00 44.03 138 ASP A CA 1
ATOM 1041 C C . ASP A 1 138 ? 3.967 0.693 36.711 1.00 44.03 138 ASP A C 1
ATOM 1043 O O . ASP A 1 138 ? 4.168 1.478 35.784 1.00 44.03 138 ASP A O 1
ATOM 1047 N N . GLN A 1 139 ? 3.946 1.105 37.983 1.00 40.19 139 GLN A N 1
ATOM 1048 C CA . GLN A 1 139 ? 4.310 2.467 38.417 1.00 40.19 139 GLN A CA 1
ATOM 1049 C C . GLN A 1 139 ? 5.842 2.683 38.447 1.00 40.19 139 GLN A C 1
ATOM 1051 O O . GLN A 1 139 ? 6.361 3.474 39.237 1.00 40.19 139 GLN A O 1
ATOM 1056 N N . GLY A 1 140 ? 6.582 1.956 37.607 1.00 41.97 140 GLY A N 1
ATOM 1057 C CA . GLY A 1 140 ? 8.034 2.022 37.480 1.00 41.97 140 GLY A CA 1
ATOM 1058 C C . GLY A 1 140 ? 8.523 3.105 36.512 1.00 41.97 140 GLY A C 1
ATOM 1059 O O . GLY A 1 140 ? 7.821 3.542 35.599 1.00 41.97 140 GLY A O 1
ATOM 1060 N N . THR A 1 141 ? 9.769 3.541 36.703 1.00 37.94 141 THR A N 1
ATOM 1061 C CA . THR A 1 141 ? 10.455 4.508 35.833 1.00 37.94 141 THR A CA 1
ATOM 1062 C C . THR A 1 141 ? 10.580 3.999 34.387 1.00 37.94 141 THR A C 1
ATOM 1064 O O . THR A 1 141 ? 10.558 2.802 34.114 1.00 37.94 141 THR A O 1
ATOM 1067 N N . SER A 1 142 ? 10.695 4.941 33.442 1.00 41.69 142 SER A N 1
ATOM 1068 C CA . SER A 1 142 ? 10.361 4.841 32.006 1.00 41.69 142 SER A CA 1
ATOM 1069 C C . SER A 1 142 ? 10.924 3.673 31.172 1.00 41.69 142 SER A C 1
ATOM 1071 O O . SER A 1 142 ? 10.491 3.517 30.029 1.00 41.69 142 SER A O 1
ATOM 1073 N N . SER A 1 143 ? 11.832 2.855 31.703 1.00 37.81 143 SER A N 1
ATOM 1074 C CA . SER A 1 143 ? 12.616 1.845 30.981 1.00 37.81 143 SER A CA 1
ATOM 1075 C C . SER A 1 143 ? 12.216 0.376 31.207 1.00 37.81 143 SER A C 1
ATOM 1077 O O . SER A 1 143 ? 12.851 -0.495 30.617 1.00 37.81 143 SER A O 1
ATOM 1079 N N . SER A 1 144 ? 11.205 0.062 32.029 1.00 38.09 144 SER A N 1
ATOM 1080 C CA . SER A 1 144 ? 10.881 -1.337 32.394 1.00 38.09 144 SER A CA 1
ATOM 1081 C C . SER A 1 144 ? 9.417 -1.770 32.245 1.00 38.09 144 SER A C 1
ATOM 1083 O O . SER A 1 144 ? 9.066 -2.853 32.706 1.00 38.09 144 SER A O 1
ATOM 1085 N N . VAL A 1 145 ? 8.569 -1.003 31.556 1.00 43.06 145 VAL A N 1
ATOM 1086 C CA . VAL A 1 145 ? 7.154 -1.374 31.380 1.00 43.06 145 VAL A CA 1
ATOM 1087 C C . VAL A 1 145 ? 7.019 -2.450 30.297 1.00 43.06 145 VAL A C 1
ATOM 1089 O O . VAL A 1 145 ? 7.215 -2.186 29.114 1.00 43.06 145 VAL A O 1
ATOM 1092 N N . ARG A 1 146 ? 6.685 -3.682 30.692 1.00 42.72 146 ARG A N 1
ATOM 1093 C CA . ARG A 1 146 ? 6.206 -4.735 29.782 1.00 42.72 146 ARG A CA 1
ATOM 1094 C C . ARG A 1 146 ? 4.745 -5.018 30.114 1.00 42.72 146 ARG A C 1
ATOM 1096 O O . ARG A 1 146 ? 4.482 -5.669 31.120 1.00 42.72 146 ARG A O 1
ATOM 1103 N N . ALA A 1 147 ? 3.822 -4.551 29.277 1.00 45.66 147 ALA A N 1
ATOM 1104 C CA . ALA A 1 147 ? 2.412 -4.924 29.381 1.00 45.66 147 ALA A CA 1
ATOM 1105 C C . ALA A 1 147 ? 2.267 -6.455 29.256 1.00 45.66 147 ALA A C 1
ATOM 1107 O O . ALA A 1 147 ? 2.868 -7.057 28.359 1.00 45.66 147 ALA A O 1
ATOM 1108 N N . ARG A 1 148 ? 1.507 -7.099 30.153 1.00 45.34 148 ARG A N 1
ATOM 1109 C CA . ARG A 1 148 ? 1.193 -8.535 30.100 1.00 45.34 148 ARG A CA 1
ATOM 1110 C C . ARG A 1 148 ? -0.277 -8.726 29.729 1.00 45.34 148 ARG A C 1
ATOM 1112 O O . ARG A 1 148 ? -1.087 -9.181 30.523 1.00 45.34 148 ARG A O 1
ATOM 1119 N N . GLY A 1 149 ? -0.598 -8.494 28.463 1.00 53.12 149 GLY A N 1
ATOM 1120 C CA . GLY A 1 149 ? -1.926 -8.780 27.932 1.00 53.12 149 GLY A CA 1
ATOM 1121 C C . GLY A 1 149 ? -2.175 -8.094 26.592 1.00 53.12 149 GLY A C 1
ATOM 1122 O O . GLY A 1 149 ? -1.349 -7.289 26.154 1.00 53.12 149 GLY A O 1
ATOM 1123 N N . PRO A 1 150 ? -3.291 -8.418 25.918 1.00 59.94 150 PRO A N 1
ATOM 1124 C CA . PRO A 1 150 ? -3.719 -7.703 24.722 1.00 59.94 150 PRO A CA 1
ATOM 1125 C C . PRO A 1 150 ? -4.017 -6.244 25.078 1.00 59.94 150 PRO A C 1
ATOM 1127 O O . PRO A 1 150 ? -4.767 -5.975 26.022 1.00 59.94 150 PRO A O 1
ATOM 1130 N N . LYS A 1 151 ? -3.423 -5.313 24.323 1.00 69.25 151 LYS A N 1
ATOM 1131 C CA . LYS A 1 151 ? -3.618 -3.879 24.548 1.00 69.25 151 LYS A CA 1
ATOM 1132 C C . LYS A 1 151 ? -5.091 -3.497 24.327 1.00 69.25 151 LYS A C 1
ATOM 1134 O O . LYS A 1 151 ? -5.768 -4.104 23.503 1.00 69.25 151 LYS A O 1
ATOM 1139 N N . GLN A 1 152 ? -5.598 -2.510 25.047 1.00 74.00 152 GLN A N 1
ATOM 1140 C CA . GLN A 1 152 ? -6.958 -1.993 24.970 1.00 74.00 152 GLN A CA 1
ATOM 1141 C C . GLN A 1 152 ? -6.914 -0.468 24.937 1.00 74.00 152 GLN A C 1
ATOM 1143 O O . GLN A 1 152 ? -5.998 0.121 25.505 1.00 74.00 152 GLN A O 1
ATOM 1148 N N . PHE A 1 153 ? -7.868 0.162 24.256 1.00 71.06 153 PHE A N 1
ATOM 1149 C CA . PHE A 1 153 ? -7.987 1.617 24.231 1.00 71.06 153 PHE A CA 1
ATOM 1150 C C . PHE A 1 153 ? -9.439 2.079 24.104 1.00 71.06 153 PHE A C 1
ATOM 1152 O O . PHE A 1 153 ? -10.269 1.427 23.465 1.00 71.06 153 PHE A O 1
ATOM 1159 N N . GLU A 1 154 ? -9.734 3.239 24.686 1.00 72.31 154 GLU A N 1
ATOM 1160 C CA . GLU A 1 154 ? -11.051 3.878 24.632 1.00 72.31 154 GLU A CA 1
ATOM 1161 C C . GLU A 1 154 ? -11.070 5.052 23.659 1.00 72.31 154 GLU A C 1
ATOM 1163 O O . GLU A 1 154 ? -10.217 5.939 23.729 1.00 72.31 154 GLU A O 1
ATOM 1168 N N . ILE A 1 155 ? -12.080 5.097 22.784 1.00 72.06 155 ILE A N 1
ATOM 1169 C CA . ILE A 1 155 ? -12.333 6.249 21.912 1.00 72.06 155 ILE A CA 1
ATOM 1170 C C . ILE A 1 155 ? -13.833 6.532 21.875 1.00 72.06 155 ILE A C 1
ATOM 1172 O O . ILE A 1 155 ? -14.626 5.751 21.349 1.00 72.06 155 ILE A O 1
ATOM 1176 N N . GLY A 1 156 ? -14.222 7.670 22.455 1.00 74.25 156 GLY A N 1
ATOM 1177 C CA . GLY A 1 156 ? -15.626 8.020 22.659 1.00 74.25 156 GLY A CA 1
ATOM 1178 C C . GLY A 1 156 ? -16.298 7.085 23.666 1.00 74.25 156 GLY A C 1
ATOM 1179 O O . GLY A 1 156 ? -15.861 6.976 24.810 1.00 74.25 156 GLY A O 1
ATOM 1180 N N . ASP A 1 157 ? -17.371 6.429 23.237 1.00 74.38 157 ASP A N 1
ATOM 1181 C CA . ASP A 1 157 ? -18.132 5.432 23.995 1.00 74.38 157 ASP A CA 1
ATOM 1182 C C . ASP A 1 157 ? -17.684 3.984 23.725 1.00 74.38 157 ASP A C 1
ATOM 1184 O O . ASP A 1 157 ? -18.199 3.056 24.348 1.00 74.38 157 ASP A O 1
ATOM 1188 N N . ARG A 1 158 ? -16.714 3.777 22.825 1.00 78.69 158 ARG A N 1
ATOM 1189 C CA . ARG A 1 158 ? -16.235 2.450 22.417 1.00 78.69 158 ARG A CA 1
ATOM 1190 C C . ARG A 1 158 ? -14.934 2.089 23.125 1.00 78.69 158 ARG A C 1
ATOM 1192 O O . ARG A 1 158 ? -14.012 2.904 23.183 1.00 78.69 158 ARG A O 1
ATOM 1199 N N . CYS A 1 159 ? -14.843 0.845 23.590 1.00 79.50 159 CYS A N 1
ATOM 1200 C CA . CYS A 1 159 ? -13.603 0.243 24.066 1.00 79.50 159 CYS A CA 1
ATOM 1201 C C . CYS A 1 159 ? -13.155 -0.846 23.085 1.00 79.50 159 CYS A C 1
ATOM 1203 O O . CYS A 1 159 ? -13.947 -1.689 22.653 1.00 79.50 159 CYS A O 1
ATOM 1205 N N . TRP A 1 160 ? -11.885 -0.801 22.705 1.00 81.56 160 TRP A N 1
ATOM 1206 C CA . TRP A 1 160 ? -11.295 -1.673 21.702 1.00 81.56 160 TRP A CA 1
ATOM 1207 C C . TRP A 1 160 ? -10.212 -2.527 22.324 1.00 81.56 160 TRP A C 1
ATOM 1209 O O . TRP A 1 160 ? -9.340 -2.016 23.015 1.00 81.56 160 TRP A O 1
ATOM 1219 N N . LYS A 1 161 ? -10.225 -3.818 22.012 1.00 83.44 161 LYS A N 1
ATOM 1220 C CA . LYS A 1 161 ? -9.154 -4.763 22.308 1.00 83.44 161 LYS A CA 1
ATOM 1221 C C . LYS A 1 161 ? -8.334 -5.017 21.048 1.00 83.44 161 LYS A C 1
ATOM 1223 O O . LYS A 1 161 ? -8.877 -5.426 20.020 1.00 83.44 161 LYS A O 1
ATOM 1228 N N . ILE A 1 162 ? -7.029 -4.805 21.158 1.00 82.06 162 ILE A N 1
ATOM 1229 C CA . ILE A 1 162 ? -6.023 -5.107 20.143 1.00 82.06 162 ILE A CA 1
ATOM 1230 C C . ILE A 1 162 ? -5.729 -6.604 20.202 1.00 82.06 162 ILE A C 1
ATOM 1232 O O . ILE A 1 162 ? -5.274 -7.125 21.223 1.00 82.06 162 ILE A O 1
ATOM 1236 N N . GLY A 1 163 ? -6.048 -7.294 19.112 1.00 84.12 163 GLY A N 1
ATOM 1237 C CA . GLY A 1 163 ? -5.749 -8.703 18.904 1.00 84.12 163 GLY A CA 1
ATOM 1238 C C . GLY A 1 163 ? -4.409 -8.921 18.205 1.00 84.12 163 GLY A C 1
ATOM 1239 O O . GLY A 1 163 ? -3.534 -8.054 18.194 1.00 84.12 163 GLY A O 1
ATOM 1240 N N . ASP A 1 164 ? -4.269 -10.104 17.614 1.00 83.94 164 ASP A N 1
ATOM 1241 C CA . ASP A 1 164 ? -3.069 -10.497 16.882 1.00 83.94 164 ASP A CA 1
ATOM 1242 C C . ASP A 1 164 ? -2.982 -9.821 15.502 1.00 83.94 164 ASP A C 1
ATOM 1244 O O . ASP A 1 164 ? -3.992 -9.420 14.905 1.00 83.94 164 ASP A O 1
ATOM 1248 N N . GLU A 1 165 ? -1.757 -9.727 14.979 1.00 86.19 165 GLU A N 1
ATOM 1249 C CA . GLU A 1 165 ? -1.529 -9.383 13.575 1.00 86.19 165 GLU A CA 1
ATOM 1250 C C . GLU A 1 165 ? -2.062 -10.497 12.670 1.00 86.19 165 GLU A C 1
ATOM 1252 O O . GLU A 1 165 ? -1.845 -11.686 12.910 1.00 86.19 165 GLU A O 1
AT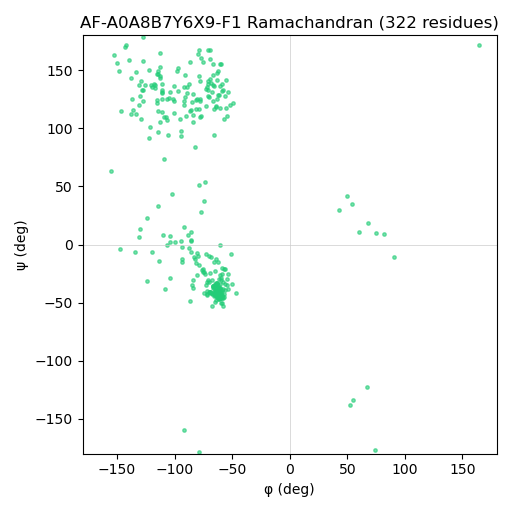OM 1257 N N . VAL A 1 166 ? -2.738 -10.098 11.599 1.00 89.50 166 VAL A N 1
ATOM 1258 C CA . VAL A 1 166 ? -3.273 -10.989 10.574 1.00 89.50 166 VAL A CA 1
ATOM 1259 C C . VAL A 1 166 ? -2.664 -10.642 9.223 1.00 89.50 166 VAL A C 1
ATOM 1261 O O . VAL A 1 166 ? -2.529 -9.474 8.857 1.00 89.50 166 VAL A O 1
ATOM 1264 N N . GLU A 1 167 ? -2.300 -11.676 8.471 1.00 92.62 167 GLU A N 1
ATOM 1265 C CA . GLU A 1 167 ? -1.919 -11.563 7.067 1.00 92.62 167 GLU A CA 1
ATOM 1266 C C . GLU A 1 167 ? -3.109 -11.988 6.205 1.00 92.62 167 GLU A C 1
ATOM 1268 O O . GLU A 1 167 ? -3.645 -13.087 6.360 1.00 92.62 167 GLU A O 1
ATOM 1273 N N . ILE A 1 168 ? -3.543 -11.102 5.314 1.00 94.75 168 ILE A N 1
ATOM 1274 C CA . ILE A 1 168 ? -4.695 -11.304 4.441 1.00 94.75 168 ILE A CA 1
ATOM 1275 C C . ILE A 1 168 ? -4.195 -11.347 3.004 1.00 94.75 168 ILE A C 1
ATOM 1277 O O . ILE A 1 168 ? -3.583 -10.388 2.536 1.00 94.75 168 ILE A O 1
ATOM 1281 N N . ALA A 1 169 ? -4.478 -12.455 2.318 1.00 95.69 169 ALA A N 1
ATOM 1282 C CA . ALA A 1 169 ? -4.071 -12.675 0.931 1.00 95.69 169 ALA A CA 1
ATOM 1283 C C . ALA A 1 169 ? -5.209 -13.147 0.010 1.00 95.69 169 ALA A C 1
ATOM 1285 O O . ALA A 1 169 ? -4.969 -13.485 -1.144 1.00 95.69 169 ALA A O 1
ATOM 1286 N N . SER A 1 170 ? -6.453 -13.196 0.490 1.00 95.38 170 SER A N 1
ATOM 1287 C CA . SER A 1 170 ? -7.615 -13.634 -0.292 1.00 95.38 170 SER A CA 1
ATOM 1288 C C . SER A 1 170 ? -8.742 -12.625 -0.155 1.00 95.38 170 SER A C 1
ATOM 1290 O O . SER A 1 170 ? -9.010 -12.170 0.951 1.00 95.38 170 SER A O 1
ATOM 1292 N N . TYR A 1 171 ? -9.411 -12.312 -1.267 1.00 96.25 171 TYR A N 1
ATOM 1293 C CA . TYR A 1 171 ? -10.439 -11.274 -1.327 1.00 96.25 171 TYR A CA 1
ATOM 1294 C C . TYR A 1 171 ? -11.648 -11.770 -2.127 1.00 96.25 171 TYR A C 1
ATOM 1296 O O . TYR A 1 171 ? -11.552 -12.025 -3.327 1.00 96.25 171 TYR A O 1
ATOM 1304 N N . ARG A 1 172 ? -12.808 -11.897 -1.477 1.00 96.12 172 ARG A N 1
ATOM 1305 C CA . ARG A 1 172 ? -14.048 -12.416 -2.088 1.00 96.12 172 ARG A CA 1
ATOM 1306 C C . ARG A 1 172 ? -14.734 -11.409 -3.009 1.00 96.12 172 ARG A C 1
ATOM 1308 O O . ARG A 1 172 ? -15.520 -11.802 -3.863 1.00 96.12 172 ARG A O 1
ATOM 1315 N N . SER A 1 173 ? -14.483 -10.117 -2.812 1.00 97.38 173 SER A N 1
ATOM 1316 C CA . SER A 1 173 ? -15.064 -9.037 -3.612 1.00 97.38 173 SER A CA 1
ATOM 1317 C C . SER A 1 173 ? -14.151 -7.814 -3.636 1.00 97.38 173 SER A C 1
ATOM 1319 O O . SER A 1 173 ? -13.263 -7.665 -2.794 1.00 97.38 173 SER A O 1
ATOM 1321 N N . ARG A 1 174 ? -14.381 -6.908 -4.594 1.00 97.06 174 ARG A N 1
ATOM 1322 C CA . ARG A 1 174 ? -13.673 -5.619 -4.665 1.00 97.06 174 ARG A CA 1
ATOM 1323 C C . ARG A 1 174 ? -13.861 -4.792 -3.398 1.00 97.06 174 ARG A C 1
ATOM 1325 O O . ARG A 1 174 ? -12.908 -4.159 -2.960 1.00 97.06 174 ARG A O 1
ATOM 1332 N N . GLU A 1 175 ? -15.058 -4.825 -2.823 1.00 96.38 175 GLU A N 1
ATOM 1333 C CA . GLU A 1 175 ? -15.348 -4.111 -1.582 1.00 96.38 175 GLU A CA 1
ATOM 1334 C C . GLU A 1 175 ? -14.534 -4.682 -0.422 1.00 96.38 175 GLU A C 1
ATOM 1336 O O . GLU A 1 175 ? -13.907 -3.936 0.315 1.00 96.38 175 GLU A O 1
ATOM 1341 N N . GLU A 1 176 ? -14.443 -6.010 -0.326 1.00 96.00 176 GLU A N 1
ATOM 1342 C CA . GLU A 1 176 ? -13.635 -6.675 0.698 1.00 96.00 176 GLU A CA 1
ATOM 1343 C C . GLU A 1 176 ? -12.145 -6.312 0.577 1.00 96.00 176 GLU A C 1
ATOM 1345 O O . GLU A 1 176 ? -11.491 -6.046 1.581 1.00 96.00 176 GLU A O 1
ATOM 1350 N N . LEU A 1 177 ? -11.607 -6.219 -0.646 1.00 97.25 177 LEU A N 1
ATOM 1351 C CA . LEU A 1 177 ? -10.246 -5.719 -0.867 1.00 97.25 177 LEU A CA 1
ATOM 1352 C C . LEU A 1 177 ? -10.079 -4.268 -0.379 1.00 97.25 177 LEU A C 1
ATOM 1354 O O . LEU A 1 177 ? -9.076 -3.952 0.259 1.00 97.25 177 LEU A O 1
ATOM 1358 N N . ILE A 1 178 ? -11.043 -3.390 -0.671 1.00 96.56 178 ILE A N 1
ATOM 1359 C CA . ILE A 1 178 ? -11.012 -1.989 -0.227 1.00 96.56 178 ILE A CA 1
ATOM 1360 C C . ILE A 1 178 ? -11.065 -1.909 1.303 1.00 96.56 178 ILE A C 1
ATOM 1362 O O . ILE A 1 178 ? -10.250 -1.203 1.889 1.00 96.56 178 ILE A O 1
ATOM 1366 N N . GLU A 1 179 ? -11.946 -2.667 1.956 1.00 95.81 179 GLU A N 1
ATOM 1367 C CA . GLU A 1 179 ? -12.029 -2.744 3.419 1.00 95.81 179 GLU A CA 1
ATOM 1368 C C . GLU A 1 179 ? -10.704 -3.184 4.050 1.00 95.81 179 GLU A C 1
ATOM 1370 O O . GLU A 1 179 ? -10.255 -2.584 5.024 1.00 95.81 179 GLU A O 1
ATOM 1375 N N . VAL A 1 180 ? -10.027 -4.183 3.475 1.00 95.75 180 VAL A N 1
ATOM 1376 C CA . VAL A 1 180 ? -8.718 -4.638 3.973 1.00 95.75 180 VAL A CA 1
ATOM 1377 C C . VAL A 1 180 ? -7.649 -3.555 3.820 1.00 95.75 180 VAL A C 1
ATOM 1379 O O . VAL A 1 180 ? -6.877 -3.315 4.750 1.00 95.75 180 VAL A O 1
ATOM 1382 N N . LEU A 1 181 ? -7.615 -2.880 2.668 1.00 94.69 181 LEU A N 1
ATOM 1383 C CA . LEU A 1 181 ? -6.669 -1.798 2.380 1.00 94.69 181 LEU A CA 1
ATOM 1384 C C . LEU A 1 181 ? -6.900 -0.552 3.250 1.00 94.69 181 LEU A C 1
ATOM 1386 O O . LEU A 1 181 ? -5.943 0.108 3.650 1.00 94.69 181 LEU A O 1
ATOM 1390 N N . LEU A 1 182 ? -8.152 -0.226 3.568 1.00 92.50 182 LEU A N 1
ATOM 1391 C CA . LEU A 1 182 ? -8.476 0.831 4.528 1.00 92.50 182 LEU A CA 1
ATOM 1392 C C . LEU A 1 182 ? -8.140 0.385 5.954 1.00 92.50 182 LEU A C 1
ATOM 1394 O O . LEU A 1 182 ? -7.547 1.143 6.720 1.00 92.50 182 LEU A O 1
ATOM 1398 N N . GLY A 1 183 ? -8.467 -0.863 6.292 1.00 90.00 183 GLY A N 1
ATOM 1399 C CA . GLY A 1 183 ? -8.249 -1.462 7.602 1.00 90.00 183 GLY A CA 1
ATOM 1400 C C . GLY A 1 183 ? -6.787 -1.459 8.015 1.00 90.00 183 GLY A C 1
ATOM 1401 O O . GLY A 1 183 ? -6.482 -1.147 9.158 1.00 90.00 183 GLY A O 1
ATOM 1402 N N . CYS A 1 184 ? -5.861 -1.707 7.087 1.00 87.25 184 CYS A N 1
ATOM 1403 C CA . CYS A 1 184 ? -4.436 -1.701 7.408 1.00 87.25 184 CYS A CA 1
ATOM 1404 C C . CYS A 1 184 ? -3.839 -0.307 7.662 1.00 87.25 184 CYS A C 1
ATOM 1406 O O . CYS A 1 184 ? -2.683 -0.248 8.063 1.00 87.25 184 CYS A O 1
ATOM 1408 N N . ILE A 1 185 ? -4.577 0.785 7.417 1.00 83.00 185 ILE A N 1
ATOM 1409 C CA . ILE A 1 185 ? -4.178 2.188 7.691 1.00 83.00 185 ILE A CA 1
ATOM 1410 C C . ILE A 1 185 ? -5.044 2.815 8.784 1.00 83.00 185 ILE A C 1
ATOM 1412 O O . ILE A 1 185 ? -4.723 3.872 9.329 1.00 83.00 185 ILE A O 1
ATOM 1416 N N . TYR A 1 186 ? -6.161 2.172 9.109 1.00 84.75 186 TYR A N 1
ATOM 1417 C CA . TYR A 1 186 ? -7.122 2.689 10.053 1.00 84.75 186 TYR A CA 1
ATOM 1418 C C . TYR A 1 186 ? -6.518 2.766 11.456 1.00 84.75 186 TYR A C 1
ATOM 1420 O O . TYR A 1 186 ? -6.187 1.754 12.073 1.00 84.75 186 TYR A O 1
ATOM 1428 N N . ILE A 1 187 ? -6.421 3.987 11.975 1.00 77.88 187 ILE A N 1
ATOM 1429 C CA . ILE A 1 187 ? -6.186 4.251 13.389 1.00 77.88 187 ILE A CA 1
ATOM 1430 C C . ILE A 1 187 ? -7.439 4.967 13.902 1.00 77.88 187 ILE A C 1
ATOM 1432 O O . ILE A 1 187 ? -7.813 5.995 13.332 1.00 77.88 187 ILE A O 1
ATOM 1436 N N . PRO A 1 188 ? -8.102 4.456 14.949 1.00 75.12 188 PRO A N 1
ATOM 1437 C CA . PRO A 1 188 ? -9.441 4.894 15.348 1.00 75.12 188 PRO A CA 1
ATOM 1438 C C . PRO A 1 188 ? -9.504 6.265 16.039 1.00 75.12 188 PRO A C 1
ATOM 1440 O O . PRO A 1 188 ? -10.309 6.436 16.934 1.00 75.12 188 PRO A O 1
ATOM 1443 N N . TRP A 1 189 ? -8.717 7.269 15.642 1.00 70.38 189 TRP A N 1
ATOM 1444 C CA . TRP A 1 189 ? -8.599 8.573 16.321 1.00 70.38 189 TRP A CA 1
ATOM 1445 C C . TRP A 1 189 ? -9.924 9.278 16.642 1.00 70.38 189 TRP A C 1
ATOM 1447 O O . TRP A 1 189 ? -10.015 9.955 17.668 1.00 70.38 189 TRP A O 1
ATOM 1457 N N . PHE A 1 190 ? -10.940 9.129 15.785 1.00 69.69 190 PHE A N 1
ATOM 1458 C CA . PHE A 1 190 ? -12.241 9.769 15.963 1.00 69.69 190 PHE A CA 1
ATOM 1459 C C . PHE A 1 190 ? -13.368 8.756 16.138 1.00 69.69 190 PHE A C 1
ATOM 1461 O O . PHE A 1 190 ? -13.476 7.828 15.335 1.00 69.69 190 PHE A O 1
ATOM 1468 N N . PRO A 1 191 ? -14.300 9.001 17.079 1.00 70.50 191 PRO A N 1
ATOM 1469 C CA . PRO A 1 191 ? -15.510 8.191 17.220 1.00 70.50 191 PRO A CA 1
ATOM 1470 C C . PRO A 1 191 ? -16.386 8.169 15.959 1.00 70.50 191 PRO A C 1
ATOM 1472 O O . PRO A 1 191 ? -17.150 7.228 15.757 1.00 70.50 191 PRO A O 1
ATOM 1475 N N . SER A 1 192 ? -16.295 9.209 15.121 1.00 73.38 192 SER A N 1
ATOM 1476 C CA . SER A 1 192 ? -17.063 9.330 13.880 1.00 73.38 192 SER A CA 1
ATOM 1477 C C . SER A 1 192 ? -16.556 8.433 12.754 1.00 73.38 192 SER A C 1
ATOM 1479 O O . SER A 1 192 ? -17.312 8.173 11.825 1.00 73.38 192 SER A O 1
ATOM 1481 N N . TRP A 1 193 ? -15.302 7.973 12.804 1.00 77.31 193 TRP A N 1
ATOM 1482 C CA . TRP A 1 193 ? -14.748 7.135 11.745 1.00 77.31 193 TRP A CA 1
ATOM 1483 C C . TRP A 1 193 ? -15.204 5.690 11.914 1.00 77.31 193 TRP A C 1
ATOM 1485 O O . TRP A 1 193 ? -14.975 5.061 12.953 1.00 77.31 193 TRP A O 1
ATOM 1495 N N . ASN A 1 194 ? -15.813 5.141 10.866 1.00 79.62 194 ASN A N 1
ATOM 1496 C CA . ASN A 1 194 ? -16.256 3.756 10.873 1.00 79.62 194 ASN A CA 1
ATOM 1497 C C . ASN A 1 194 ? -15.062 2.812 10.648 1.00 79.62 194 ASN A C 1
ATOM 1499 O O . ASN A 1 194 ? -14.364 2.949 9.642 1.00 79.62 194 ASN A O 1
ATOM 1503 N N . PRO A 1 195 ? -14.810 1.864 11.566 1.00 83.12 195 PRO A N 1
ATOM 1504 C CA . PRO A 1 195 ? -13.714 0.916 11.432 1.00 83.12 195 PRO A CA 1
ATOM 1505 C C . PRO A 1 195 ? -13.972 -0.045 10.264 1.00 83.12 195 PRO A C 1
ATOM 1507 O O . PRO A 1 195 ? -15.058 -0.636 10.207 1.00 83.12 195 PRO A O 1
ATOM 1510 N N . PRO A 1 196 ? -12.990 -0.243 9.366 1.00 90.00 196 PRO A N 1
ATOM 1511 C CA . PRO A 1 196 ? -13.107 -1.206 8.283 1.00 90.00 196 PRO A CA 1
ATOM 1512 C C . PRO A 1 196 ? -13.261 -2.641 8.792 1.00 90.00 196 PRO A C 1
ATOM 1514 O O . PRO A 1 196 ? -12.737 -2.999 9.856 1.00 90.00 196 PRO A O 1
ATOM 1517 N N . GLN A 1 197 ? -13.976 -3.469 8.032 1.00 89.56 197 GLN A N 1
ATOM 1518 C CA . GLN A 1 197 ? -14.318 -4.838 8.420 1.00 89.56 197 GLN A CA 1
ATOM 1519 C C . GLN A 1 197 ? -13.910 -5.873 7.375 1.00 89.56 197 GLN A C 1
ATOM 1521 O O . GLN A 1 197 ? -14.168 -5.729 6.185 1.00 89.56 197 GLN A O 1
ATOM 1526 N N . TYR A 1 198 ? -13.355 -6.984 7.848 1.00 89.62 198 TYR A N 1
ATOM 1527 C CA . TYR A 1 198 ? -13.008 -8.140 7.031 1.00 89.62 198 TYR A CA 1
ATOM 1528 C C . TYR A 1 198 ? -13.412 -9.427 7.749 1.00 89.62 198 TYR A C 1
ATOM 1530 O O . TYR A 1 198 ? -13.024 -9.654 8.895 1.00 89.62 198 TYR A O 1
ATOM 1538 N N . ASP A 1 199 ? -14.210 -10.263 7.079 1.00 86.12 199 ASP A N 1
ATOM 1539 C CA . ASP A 1 199 ? -14.682 -11.561 7.590 1.00 86.12 199 ASP A CA 1
ATOM 1540 C C . ASP A 1 199 ? -15.285 -11.481 9.013 1.00 86.12 199 ASP A C 1
ATOM 1542 O O . ASP A 1 199 ? -15.012 -12.301 9.890 1.00 86.12 199 ASP A O 1
ATOM 1546 N N . GLY A 1 200 ? -16.082 -10.434 9.264 1.00 84.25 200 GLY A N 1
ATOM 1547 C CA . GLY A 1 200 ? -16.739 -10.187 10.555 1.00 84.25 200 GLY A CA 1
ATOM 1548 C C . GLY A 1 200 ? -15.819 -9.667 11.667 1.00 84.25 200 GLY A C 1
ATOM 1549 O O . GLY A 1 200 ? -16.238 -9.610 12.822 1.00 84.25 200 GLY A O 1
ATOM 1550 N N . ARG A 1 201 ? -14.574 -9.293 11.347 1.00 87.56 201 ARG A N 1
ATOM 1551 C CA . ARG A 1 201 ? -13.606 -8.700 12.281 1.00 87.56 201 ARG A CA 1
ATOM 1552 C C . ARG A 1 201 ? -13.321 -7.258 11.896 1.00 87.56 201 ARG A C 1
ATOM 1554 O O . ARG A 1 201 ? -13.244 -6.942 10.712 1.00 87.56 201 ARG A O 1
ATOM 1561 N N . PHE A 1 202 ? -13.107 -6.403 12.889 1.00 91.50 202 PHE A N 1
ATOM 1562 C CA . PHE A 1 202 ? -12.600 -5.058 12.642 1.00 91.50 202 PHE A CA 1
ATOM 1563 C C . PHE A 1 202 ? -11.095 -5.110 12.407 1.00 91.50 202 PHE A C 1
ATOM 1565 O O . PHE A 1 202 ? -10.391 -5.915 13.023 1.00 91.50 202 PHE A O 1
ATOM 1572 N N . LEU A 1 203 ? -10.609 -4.249 11.524 1.00 91.06 203 LEU A N 1
ATOM 1573 C CA . LEU A 1 203 ? -9.193 -4.126 11.214 1.00 91.06 203 LEU A CA 1
ATOM 1574 C C . LEU A 1 203 ? -8.663 -2.763 11.647 1.00 91.06 203 LEU A C 1
ATOM 1576 O O . LEU A 1 203 ? -9.381 -1.764 11.625 1.00 91.06 203 LEU A O 1
ATOM 1580 N N . ALA A 1 204 ? -7.387 -2.736 12.005 1.00 87.62 204 ALA A N 1
ATOM 1581 C CA . ALA A 1 204 ? -6.636 -1.512 12.210 1.00 87.62 204 ALA A CA 1
ATOM 1582 C C . ALA A 1 204 ? -5.188 -1.644 11.743 1.00 87.62 204 ALA A C 1
ATOM 1584 O O . ALA A 1 204 ? -4.701 -2.736 11.424 1.00 87.62 204 ALA A O 1
ATOM 1585 N N . ASP A 1 205 ? -4.505 -0.504 11.707 1.00 85.06 205 ASP A N 1
ATOM 1586 C CA . ASP A 1 205 ? -3.113 -0.415 11.313 1.00 85.06 205 ASP A CA 1
ATOM 1587 C C . ASP A 1 205 ? -2.235 -1.292 12.213 1.00 85.06 205 ASP A C 1
ATOM 1589 O O . ASP A 1 205 ? -2.325 -1.274 13.446 1.00 85.06 205 ASP A O 1
ATOM 1593 N N . ALA A 1 206 ? -1.359 -2.066 11.571 1.00 78.81 206 ALA A N 1
ATOM 1594 C CA . ALA A 1 206 ? -0.474 -3.011 12.240 1.00 78.81 206 ALA A CA 1
ATOM 1595 C C . ALA A 1 206 ? 0.546 -2.343 13.179 1.00 78.81 206 ALA A C 1
ATOM 1597 O O . ALA A 1 206 ? 1.169 -3.007 14.003 1.00 78.81 206 ALA A O 1
ATOM 1598 N N . THR A 1 207 ? 0.712 -1.022 13.113 1.00 72.56 207 THR A N 1
ATOM 1599 C CA . THR A 1 207 ? 1.492 -0.264 14.098 1.00 72.56 207 THR A CA 1
ATOM 1600 C C . THR A 1 207 ? 0.880 -0.296 15.503 1.00 72.56 207 THR A C 1
ATOM 1602 O O . THR A 1 207 ? 1.628 -0.171 16.470 1.00 72.56 207 THR A O 1
ATOM 1605 N N . LEU A 1 208 ? -0.428 -0.552 15.661 1.00 71.62 208 LEU A N 1
ATOM 1606 C CA . LEU A 1 208 ? -1.083 -0.610 16.979 1.00 71.62 208 LEU A CA 1
ATOM 1607 C C . LEU A 1 208 ? -0.671 -1.829 17.821 1.00 71.62 208 LEU A C 1
ATOM 1609 O O . LEU A 1 208 ? -0.597 -1.740 19.050 1.00 71.62 208 LEU A O 1
ATOM 1613 N N . SER A 1 209 ? -0.380 -2.965 17.183 1.00 70.12 209 SER A N 1
ATOM 1614 C CA . SER A 1 209 ? 0.078 -4.191 17.859 1.00 70.12 209 SER A CA 1
ATOM 1615 C C . SER A 1 209 ? 1.576 -4.192 18.157 1.00 70.12 209 SER A C 1
ATOM 1617 O O . SER A 1 209 ? 2.045 -5.033 18.928 1.00 70.12 209 SER A O 1
ATOM 1619 N N . ARG A 1 210 ? 2.351 -3.261 17.587 1.00 67.44 210 ARG A N 1
ATOM 1620 C CA . ARG A 1 210 ? 3.805 -3.252 17.759 1.00 67.44 210 ARG A CA 1
ATOM 1621 C C . ARG A 1 210 ? 4.207 -2.898 19.190 1.00 67.44 210 ARG A C 1
ATOM 1623 O O . ARG A 1 210 ? 3.601 -2.076 19.881 1.00 67.44 210 ARG A O 1
ATOM 1630 N N . THR A 1 211 ? 5.260 -3.572 19.640 1.00 53.06 211 THR A N 1
ATOM 1631 C CA . THR A 1 211 ? 5.876 -3.409 20.967 1.00 53.06 211 THR A CA 1
ATOM 1632 C C . THR A 1 211 ? 7.341 -2.976 20.883 1.00 53.06 211 THR A C 1
ATOM 1634 O O . THR A 1 211 ? 7.957 -2.682 21.904 1.00 53.06 211 THR A O 1
ATOM 1637 N N . SER A 1 212 ? 7.908 -2.934 19.672 1.00 52.03 212 SER A N 1
ATOM 1638 C CA . SER A 1 212 ? 9.281 -2.508 19.406 1.00 52.03 212 SER A CA 1
ATOM 1639 C C . SER A 1 212 ? 9.290 -1.178 18.664 1.00 52.03 212 SER A C 1
ATOM 1641 O O . SER A 1 212 ? 8.546 -0.995 17.709 1.00 52.03 212 SER A O 1
ATOM 1643 N N . ASN A 1 213 ? 10.199 -0.296 19.074 1.00 48.50 213 ASN A N 1
ATOM 1644 C CA . ASN A 1 213 ? 10.416 1.029 18.489 1.00 48.50 213 ASN A CA 1
ATOM 1645 C C . ASN A 1 213 ? 11.416 1.012 17.317 1.00 48.50 213 ASN A C 1
ATOM 1647 O O . ASN A 1 213 ? 11.887 2.060 16.879 1.00 48.50 213 ASN A O 1
ATOM 1651 N N . LEU A 1 214 ? 11.828 -0.171 16.859 1.00 51.28 214 LEU A N 1
ATOM 1652 C CA . LEU A 1 214 ? 12.751 -0.315 15.736 1.00 51.28 214 LEU A CA 1
ATOM 1653 C C . LEU A 1 214 ? 11.973 -0.601 14.449 1.00 51.28 214 LEU A C 1
ATOM 1655 O O . LEU A 1 214 ? 10.948 -1.277 14.512 1.00 51.28 214 LEU A O 1
ATOM 1659 N N . PRO A 1 215 ? 12.472 -0.169 13.275 1.00 51.00 215 PRO A N 1
ATOM 1660 C CA . PRO A 1 215 ? 11.920 -0.599 11.997 1.00 51.00 215 PRO A CA 1
ATOM 1661 C C . PRO A 1 215 ? 11.978 -2.130 11.921 1.00 51.00 215 PRO A C 1
ATOM 1663 O O . PRO A 1 215 ? 13.059 -2.707 11.828 1.00 51.00 215 PRO A O 1
ATOM 1666 N N . VAL A 1 216 ? 10.827 -2.793 12.025 1.00 52.16 216 VAL A N 1
ATOM 1667 C CA . VAL A 1 216 ? 10.743 -4.255 11.939 1.00 52.16 216 VAL A CA 1
ATOM 1668 C C . VAL A 1 216 ? 10.688 -4.651 10.465 1.00 52.16 216 VAL A C 1
ATOM 1670 O O . VAL A 1 216 ? 9.875 -4.108 9.709 1.00 52.16 216 VAL A O 1
ATOM 1673 N N . ASN A 1 217 ? 11.545 -5.594 10.064 1.00 59.56 217 ASN A N 1
ATOM 1674 C CA . ASN A 1 217 ? 11.411 -6.276 8.780 1.00 59.56 217 ASN A CA 1
ATOM 1675 C C . ASN A 1 217 ? 10.068 -7.004 8.769 1.00 59.56 217 ASN A C 1
ATOM 1677 O O . ASN A 1 217 ? 9.802 -7.850 9.619 1.00 59.56 217 ASN A O 1
ATOM 1681 N N . VAL A 1 218 ? 9.196 -6.613 7.847 1.00 64.12 218 VAL A N 1
ATOM 1682 C CA . VAL A 1 218 ? 7.888 -7.242 7.711 1.00 64.12 218 VAL A CA 1
ATOM 1683 C C . VAL A 1 218 ? 8.063 -8.481 6.852 1.00 64.12 218 VAL A C 1
ATOM 1685 O O . VAL A 1 218 ? 8.259 -8.371 5.643 1.00 64.12 218 VAL A O 1
ATOM 1688 N N . ASP A 1 219 ? 8.015 -9.645 7.489 1.00 74.69 219 ASP A N 1
ATOM 1689 C CA . ASP A 1 219 ? 8.042 -10.922 6.790 1.00 74.69 219 ASP A CA 1
ATOM 1690 C C . ASP A 1 219 ? 6.620 -11.287 6.353 1.00 74.69 219 ASP A C 1
ATOM 1692 O O . ASP A 1 219 ? 5.696 -11.351 7.164 1.00 74.69 219 ASP A O 1
ATOM 1696 N N . PHE A 1 220 ? 6.431 -11.497 5.057 1.00 82.62 220 PHE A N 1
ATOM 1697 C CA . PHE A 1 220 ? 5.183 -12.010 4.498 1.00 82.62 220 PHE A CA 1
ATOM 1698 C C . PHE A 1 220 ? 5.311 -13.513 4.286 1.00 82.62 220 PHE A C 1
ATOM 1700 O O . PHE A 1 220 ? 6.408 -14.018 4.037 1.00 82.62 220 PHE A O 1
ATOM 1707 N N . SER A 1 221 ? 4.191 -14.225 4.351 1.00 84.19 221 SER A N 1
ATOM 1708 C CA . SER A 1 221 ? 4.123 -15.674 4.143 1.00 84.19 221 SER A CA 1
ATOM 1709 C C . SER A 1 221 ? 4.170 -16.021 2.650 1.00 84.19 221 SER A C 1
ATOM 1711 O O . SER A 1 221 ? 3.316 -16.732 2.119 1.00 84.19 221 SER A O 1
ATOM 1713 N N . PHE A 1 222 ? 5.165 -15.474 1.957 1.00 83.00 222 PHE A N 1
ATOM 1714 C CA . PHE A 1 222 ? 5.437 -15.734 0.555 1.00 83.00 222 PHE A CA 1
ATOM 1715 C C . PHE A 1 222 ? 5.977 -17.149 0.325 1.00 83.00 222 PHE A C 1
ATOM 1717 O O . PHE A 1 222 ? 6.371 -17.861 1.254 1.00 83.00 222 PHE A O 1
ATOM 1724 N N . ARG A 1 223 ? 6.015 -17.572 -0.943 1.00 73.50 223 ARG A N 1
ATOM 1725 C CA . ARG A 1 223 ? 6.550 -18.886 -1.307 1.00 73.50 223 ARG A CA 1
ATOM 1726 C C . ARG A 1 223 ? 8.076 -18.897 -1.131 1.00 73.50 223 ARG A C 1
ATOM 1728 O O . ARG A 1 223 ? 8.747 -18.086 -1.758 1.00 73.50 223 ARG A O 1
ATOM 1735 N N . PRO A 1 224 ? 8.662 -19.865 -0.396 1.00 69.75 224 PRO A N 1
ATOM 1736 C CA . PRO A 1 224 ? 10.111 -19.900 -0.145 1.00 69.75 224 PRO A CA 1
ATOM 1737 C C . PRO A 1 224 ? 10.996 -20.047 -1.393 1.00 69.75 224 PRO A C 1
ATOM 1739 O O . PRO A 1 224 ? 12.205 -19.875 -1.304 1.00 69.75 224 PRO A O 1
ATOM 1742 N N . ALA A 1 225 ? 10.420 -20.438 -2.533 1.00 76.06 225 ALA A N 1
ATOM 1743 C CA . ALA A 1 225 ? 11.152 -20.639 -3.782 1.00 76.06 225 ALA A CA 1
ATOM 1744 C C . ALA A 1 225 ? 11.415 -19.334 -4.553 1.00 76.06 225 ALA A C 1
ATOM 1746 O O . ALA A 1 225 ? 12.240 -19.329 -5.465 1.00 76.06 225 ALA A O 1
ATOM 1747 N N . ASN A 1 226 ? 10.710 -18.255 -4.212 1.00 81.69 226 ASN A N 1
ATOM 1748 C CA . ASN A 1 226 ? 10.765 -16.990 -4.928 1.00 81.69 226 ASN A CA 1
ATOM 1749 C C . ASN A 1 226 ? 11.847 -16.091 -4.324 1.00 81.69 226 ASN A C 1
ATOM 1751 O O . ASN A 1 226 ? 12.081 -16.085 -3.113 1.00 81.69 226 ASN A O 1
ATOM 1755 N N . GLN A 1 227 ? 12.499 -15.293 -5.163 1.00 85.81 227 GLN A N 1
ATOM 1756 C CA . GLN A 1 227 ? 13.484 -14.331 -4.696 1.00 85.81 227 GLN A CA 1
ATOM 1757 C C . GLN A 1 227 ? 12.786 -13.064 -4.185 1.00 85.81 227 GLN A C 1
ATOM 1759 O O . GLN A 1 227 ? 12.135 -12.338 -4.940 1.00 85.81 227 GLN A O 1
ATOM 1764 N N . LEU A 1 228 ? 12.940 -12.786 -2.889 1.00 86.62 228 LEU A N 1
ATOM 1765 C CA . LEU A 1 228 ? 12.349 -11.619 -2.242 1.00 86.62 228 LEU A CA 1
ATOM 1766 C C . LEU A 1 228 ? 13.148 -10.343 -2.549 1.00 86.62 228 LEU A C 1
ATOM 1768 O O . LEU A 1 228 ? 14.335 -10.243 -2.244 1.00 86.62 228 LEU A O 1
ATOM 1772 N N . ILE A 1 229 ? 12.467 -9.326 -3.070 1.00 88.06 229 ILE A N 1
ATOM 1773 C CA . ILE A 1 229 ? 12.980 -7.966 -3.231 1.00 88.06 229 ILE A CA 1
ATOM 1774 C C . ILE A 1 229 ? 12.286 -7.080 -2.195 1.00 88.06 229 ILE A C 1
ATOM 1776 O O . ILE A 1 229 ? 11.088 -6.788 -2.275 1.00 88.06 229 ILE A O 1
ATOM 1780 N N . ARG A 1 230 ? 13.055 -6.641 -1.196 1.00 84.94 230 ARG A N 1
ATOM 1781 C CA . ARG A 1 230 ? 12.578 -5.744 -0.141 1.00 84.94 230 ARG A CA 1
ATOM 1782 C C . ARG A 1 230 ? 12.715 -4.295 -0.600 1.00 84.94 230 ARG A C 1
ATOM 1784 O O . ARG A 1 230 ? 13.811 -3.772 -0.771 1.00 84.94 230 ARG A O 1
ATOM 1791 N N . ILE A 1 231 ? 11.584 -3.621 -0.761 1.00 82.31 231 ILE A N 1
ATOM 1792 C CA . ILE A 1 231 ? 11.519 -2.198 -1.079 1.00 82.31 231 ILE A CA 1
ATOM 1793 C C . ILE A 1 231 ? 11.382 -1.438 0.236 1.00 82.31 231 ILE A C 1
ATOM 1795 O O . ILE A 1 231 ? 10.292 -1.307 0.787 1.00 82.31 231 ILE A O 1
ATOM 1799 N N . SER A 1 232 ? 12.494 -0.927 0.754 1.00 71.31 232 SER A N 1
ATOM 1800 C CA . SER A 1 232 ? 12.517 -0.097 1.958 1.00 71.31 232 SER A CA 1
ATOM 1801 C C . SER A 1 232 ? 13.499 1.074 1.794 1.00 71.31 232 SER A C 1
ATOM 1803 O O . SER A 1 232 ? 14.341 1.071 0.888 1.00 71.31 232 SER A O 1
ATOM 1805 N N . PRO A 1 233 ? 13.361 2.160 2.573 1.00 60.56 233 PRO A N 1
ATOM 1806 C CA . PRO A 1 233 ? 14.414 3.159 2.688 1.00 60.56 233 PRO A CA 1
ATOM 1807 C C . PRO A 1 233 ? 15.614 2.559 3.427 1.00 60.56 233 PRO A C 1
ATOM 1809 O O . PRO A 1 233 ? 15.419 1.874 4.428 1.00 60.56 233 PRO A O 1
ATOM 1812 N N . ASP A 1 234 ? 16.833 2.852 2.963 1.00 52.91 234 ASP A N 1
ATOM 1813 C CA . ASP A 1 234 ? 18.077 2.310 3.526 1.00 52.91 234 ASP A CA 1
ATOM 1814 C C . ASP A 1 234 ? 18.121 2.468 5.066 1.00 52.91 234 ASP A C 1
ATOM 1816 O O . ASP A 1 234 ? 18.068 3.606 5.558 1.00 52.91 234 ASP A O 1
ATOM 1820 N N . PRO A 1 235 ? 18.258 1.368 5.835 1.00 44.91 235 PRO A N 1
ATOM 1821 C CA . PRO A 1 235 ? 18.402 1.406 7.289 1.00 44.91 235 PRO A CA 1
ATOM 1822 C C . PRO A 1 235 ? 19.559 2.301 7.759 1.00 44.91 235 PRO A C 1
ATOM 1824 O O . PRO A 1 235 ? 19.446 2.977 8.786 1.00 44.91 235 PRO A O 1
ATOM 1827 N N . LYS A 1 236 ? 20.662 2.350 6.995 1.00 42.34 236 LYS A N 1
ATOM 1828 C CA . LYS A 1 236 ? 21.858 3.155 7.297 1.00 42.34 236 LYS A CA 1
ATOM 1829 C C . LYS A 1 236 ? 21.661 4.638 6.997 1.00 42.34 236 LYS A C 1
ATOM 1831 O O . LYS A 1 236 ? 22.353 5.469 7.580 1.00 42.34 236 LYS A O 1
ATOM 1836 N N . SER A 1 237 ? 20.704 4.986 6.139 1.00 44.84 237 SER A N 1
ATOM 1837 C CA . SER A 1 237 ? 20.467 6.373 5.736 1.00 44.84 237 SER A CA 1
ATOM 1838 C C . SER A 1 237 ? 19.691 7.197 6.766 1.00 44.84 237 SER A C 1
ATOM 1840 O O . SER A 1 237 ? 19.713 8.426 6.680 1.00 44.84 237 SER A O 1
ATOM 1842 N N . ARG A 1 238 ? 18.991 6.571 7.734 1.00 47.75 238 ARG A N 1
ATOM 1843 C CA . ARG A 1 238 ? 18.079 7.314 8.629 1.00 47.75 238 ARG A CA 1
ATOM 1844 C C . ARG A 1 238 ? 17.920 6.827 10.072 1.00 47.75 238 ARG A C 1
ATOM 1846 O O . ARG A 1 238 ? 17.237 7.533 10.795 1.00 47.75 238 ARG A O 1
ATOM 1853 N N . ALA A 1 239 ? 18.513 5.721 10.533 1.00 44.84 239 ALA A N 1
ATOM 1854 C CA . ALA A 1 239 ? 18.430 5.355 11.957 1.00 44.84 239 ALA A CA 1
ATOM 1855 C C . ALA A 1 239 ? 19.485 6.108 12.797 1.00 44.84 239 ALA A C 1
ATOM 1857 O O . ALA A 1 239 ? 20.581 5.625 13.073 1.00 44.84 239 ALA A O 1
ATOM 1858 N N . THR A 1 240 ? 19.160 7.328 13.199 1.00 46.09 240 THR A N 1
ATOM 1859 C CA . THR A 1 240 ? 19.882 8.124 14.194 1.00 46.09 240 THR A CA 1
ATOM 1860 C C . THR A 1 240 ? 19.540 7.684 15.625 1.00 46.09 240 THR A C 1
ATOM 1862 O O . THR A 1 240 ? 18.558 6.989 15.874 1.00 46.09 240 THR A O 1
ATOM 1865 N N . MET A 1 241 ? 20.310 8.133 16.628 1.00 44.03 241 MET A N 1
ATOM 1866 C CA . MET A 1 241 ? 19.948 7.898 18.039 1.00 44.03 241 MET A CA 1
ATOM 1867 C C . MET A 1 241 ? 18.560 8.450 18.416 1.00 44.03 241 MET A C 1
ATOM 1869 O O . MET A 1 241 ? 17.970 7.963 19.376 1.00 44.03 241 MET A O 1
ATOM 1873 N N . ARG A 1 242 ? 18.020 9.418 17.658 1.00 44.34 242 ARG A N 1
ATOM 1874 C CA . ARG A 1 242 ? 16.665 9.951 17.868 1.00 44.34 242 ARG A CA 1
ATOM 1875 C C . ARG A 1 242 ? 15.573 8.941 17.515 1.00 44.34 242 ARG A C 1
ATOM 1877 O O . ARG A 1 242 ? 14.504 8.994 18.104 1.00 44.34 242 ARG A O 1
ATOM 1884 N N . ASP A 1 243 ? 15.859 7.981 16.642 1.00 44.28 243 ASP A N 1
ATOM 1885 C CA . ASP A 1 243 ? 14.900 6.952 16.220 1.00 44.28 243 ASP A CA 1
ATOM 1886 C C . ASP A 1 243 ? 14.766 5.818 17.244 1.00 44.28 243 ASP A C 1
ATOM 1888 O O . ASP A 1 243 ? 13.849 5.011 17.167 1.00 44.28 243 ASP A O 1
ATOM 1892 N N . LYS A 1 244 ? 15.653 5.790 18.249 1.00 48.16 244 LYS A N 1
ATOM 1893 C CA . LYS A 1 244 ? 15.527 4.939 19.442 1.00 48.16 244 LYS A CA 1
ATOM 1894 C C . LYS A 1 244 ? 14.677 5.582 20.542 1.00 48.16 244 LYS A C 1
ATOM 1896 O O . LYS A 1 244 ? 14.444 4.943 21.566 1.00 48.16 244 LYS A O 1
ATOM 1901 N N . ILE A 1 245 ? 14.263 6.841 20.375 1.00 49.72 245 ILE A N 1
ATOM 1902 C CA . ILE A 1 245 ? 13.392 7.515 21.339 1.00 49.72 245 ILE A CA 1
ATOM 1903 C C . ILE A 1 245 ? 12.005 6.899 21.196 1.00 49.72 245 ILE A C 1
ATOM 1905 O O . ILE A 1 245 ? 11.405 6.960 20.128 1.00 49.72 245 ILE A O 1
ATOM 1909 N N . ALA A 1 246 ? 11.511 6.300 22.272 1.00 51.19 246 ALA A N 1
ATOM 1910 C CA . ALA A 1 246 ? 10.135 5.846 22.376 1.00 51.19 246 ALA A CA 1
ATOM 1911 C C . ALA A 1 246 ? 9.291 6.969 22.980 1.00 51.19 246 ALA A C 1
ATOM 1913 O O . ALA A 1 246 ? 9.630 7.490 24.047 1.00 51.19 246 ALA A O 1
ATOM 1914 N N . CYS A 1 247 ? 8.206 7.339 22.312 1.00 50.69 247 CYS A N 1
ATOM 1915 C CA . CYS A 1 247 ? 7.170 8.175 22.890 1.00 50.69 247 CYS A CA 1
ATOM 1916 C C . CYS A 1 247 ? 6.088 7.240 23.427 1.00 50.69 247 CYS A C 1
ATOM 1918 O O . CYS A 1 247 ? 5.372 6.600 22.663 1.00 50.69 247 CYS A O 1
ATOM 1920 N N . GLY A 1 248 ? 6.019 7.134 24.752 1.00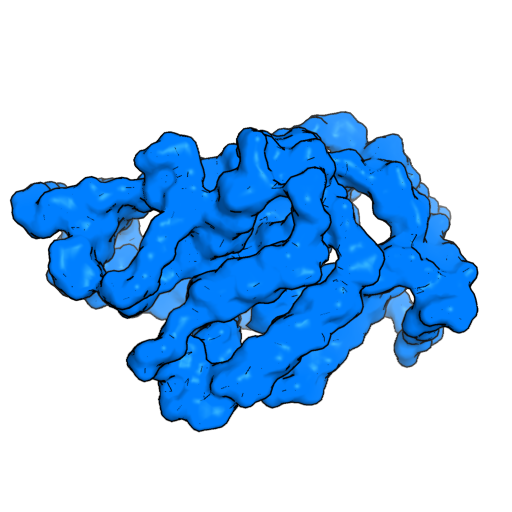 52.44 248 GLY A N 1
ATOM 1921 C CA . GLY A 1 248 ? 4.945 6.425 25.430 1.00 52.44 248 GLY A CA 1
ATOM 1922 C C . GLY A 1 248 ? 3.793 7.379 25.711 1.00 52.44 248 GLY A C 1
ATOM 1923 O O . GLY A 1 248 ? 4.029 8.443 26.287 1.00 52.44 248 GLY A O 1
ATOM 1924 N N . TRP A 1 249 ? 2.564 7.012 25.362 1.00 54.62 249 TRP A N 1
ATOM 1925 C CA . TRP A 1 249 ? 1.382 7.611 25.983 1.00 54.62 249 TRP A CA 1
ATOM 1926 C C . TRP A 1 249 ? 0.649 6.570 26.818 1.00 54.62 249 TRP A C 1
ATOM 1928 O O . TRP A 1 249 ? 0.753 5.366 26.577 1.00 54.62 249 TRP A O 1
ATOM 1938 N N . VAL A 1 250 ? -0.059 7.055 27.831 1.00 56.50 250 VAL A N 1
ATOM 1939 C CA . VAL A 1 250 ? -0.968 6.250 28.639 1.00 56.50 250 VAL A CA 1
ATOM 1940 C C . VAL A 1 250 ? -2.370 6.732 28.319 1.00 56.50 250 VAL A C 1
ATOM 1942 O O . VAL A 1 250 ? -2.629 7.935 28.361 1.00 56.50 250 VAL A O 1
ATOM 1945 N N . ASP A 1 251 ? -3.237 5.818 27.910 1.00 54.50 251 ASP A N 1
ATOM 1946 C CA . ASP A 1 251 ? -4.630 6.140 27.625 1.00 54.50 251 ASP A CA 1
ATOM 1947 C C . ASP A 1 251 ? -5.462 6.244 28.922 1.00 54.50 251 ASP A C 1
ATOM 1949 O O . ASP A 1 251 ? -4.956 6.084 30.037 1.00 54.50 251 ASP A O 1
ATOM 1953 N N . THR A 1 252 ? -6.764 6.509 28.795 1.00 49.38 252 THR A N 1
ATOM 1954 C CA . THR A 1 252 ? -7.675 6.590 29.950 1.00 49.38 252 THR A CA 1
ATOM 1955 C C . THR A 1 252 ? -7.866 5.256 30.673 1.00 49.38 252 THR A C 1
ATOM 1957 O O . THR A 1 252 ? -8.331 5.265 31.813 1.00 49.38 252 THR A O 1
ATOM 1960 N N . THR A 1 253 ? -7.477 4.130 30.061 1.00 51.28 253 THR A N 1
ATOM 1961 C CA . THR A 1 253 ? -7.519 2.792 30.671 1.00 51.28 253 THR A CA 1
ATOM 1962 C C . THR A 1 253 ? -6.255 2.457 31.472 1.00 51.28 253 THR A C 1
ATOM 1964 O O . THR A 1 253 ? -6.191 1.417 32.128 1.00 51.28 253 THR A O 1
ATOM 1967 N N . GLY A 1 254 ? -5.259 3.351 31.487 1.00 53.59 254 GLY A N 1
ATOM 1968 C CA . GLY A 1 254 ? -3.994 3.145 32.192 1.00 53.59 254 GLY A CA 1
ATOM 1969 C C . GLY A 1 254 ? -2.995 2.292 31.409 1.00 53.59 254 GLY A C 1
ATOM 1970 O O . GLY A 1 254 ? -1.951 1.925 31.953 1.00 53.59 254 GLY A O 1
ATOM 1971 N N . GLN A 1 255 ? -3.280 1.992 30.139 1.00 55.56 255 GLN A N 1
ATOM 1972 C CA . GLN A 1 255 ? -2.412 1.194 29.291 1.00 55.56 255 GLN A CA 1
ATOM 1973 C C . GLN A 1 255 ? -1.374 2.036 28.567 1.00 55.56 255 GLN A C 1
ATOM 1975 O O . GLN A 1 255 ? -1.662 3.103 28.026 1.00 55.56 255 GLN A O 1
ATOM 1980 N N . ARG A 1 256 ? -0.143 1.517 28.518 1.00 58.06 256 ARG A N 1
ATOM 1981 C CA . ARG A 1 256 ? 0.977 2.178 27.854 1.00 58.06 256 ARG A CA 1
ATOM 1982 C C . ARG A 1 256 ? 1.106 1.743 26.398 1.00 58.06 256 ARG A C 1
ATOM 1984 O O . ARG A 1 256 ? 1.325 0.570 26.085 1.00 58.06 256 ARG A O 1
ATOM 1991 N N . PHE A 1 257 ? 1.070 2.732 25.521 1.00 59.31 257 PHE A N 1
ATOM 1992 C CA . PHE A 1 257 ? 1.371 2.610 24.107 1.00 59.31 257 PHE A CA 1
ATOM 1993 C C . PHE A 1 257 ? 2.722 3.252 23.843 1.00 59.31 257 PHE A C 1
ATOM 1995 O O . PHE A 1 257 ? 2.849 4.472 23.882 1.00 59.31 257 PHE A O 1
ATOM 2002 N N . ASP A 1 258 ? 3.735 2.427 23.598 1.00 54.31 258 ASP A N 1
ATOM 2003 C CA . ASP A 1 258 ? 5.023 2.900 23.107 1.00 54.31 258 ASP A CA 1
ATOM 2004 C C . ASP A 1 258 ? 5.014 2.860 21.578 1.00 54.31 258 ASP A C 1
ATOM 2006 O O . ASP A 1 258 ? 4.839 1.798 20.979 1.00 54.31 258 ASP A O 1
ATOM 2010 N N . ILE A 1 259 ? 5.205 4.023 20.963 1.00 54.59 259 ILE A N 1
ATOM 2011 C CA . ILE A 1 259 ? 5.537 4.160 19.546 1.00 54.59 259 ILE A CA 1
ATOM 2012 C C . ILE A 1 259 ? 6.938 4.762 19.442 1.00 54.59 259 ILE A C 1
ATOM 2014 O O . ILE A 1 259 ? 7.329 5.601 20.265 1.00 54.59 259 ILE A O 1
ATOM 2018 N N . SER A 1 260 ? 7.714 4.400 18.420 1.00 51.81 260 SER A N 1
ATOM 2019 C CA . SER A 1 260 ? 8.954 5.134 18.172 1.00 51.81 260 SER A CA 1
ATOM 2020 C C . SER A 1 260 ? 8.624 6.583 17.815 1.00 51.81 260 SER A C 1
ATOM 2022 O O . SER A 1 260 ? 7.677 6.850 17.079 1.00 51.81 260 SER A O 1
ATOM 2024 N N . ALA A 1 261 ? 9.416 7.545 18.289 1.00 45.56 261 ALA A N 1
ATOM 2025 C CA . ALA A 1 261 ? 9.285 8.949 17.900 1.00 45.56 261 ALA A CA 1
ATOM 2026 C C . ALA A 1 261 ? 9.347 9.108 16.371 1.00 45.56 261 ALA A C 1
ATOM 2028 O O . ALA A 1 261 ? 8.706 9.992 15.811 1.00 45.56 261 ALA A O 1
ATOM 2029 N N . LEU A 1 262 ? 10.070 8.211 15.691 1.00 52.84 262 LEU A N 1
ATOM 2030 C CA . LEU A 1 262 ? 10.125 8.117 14.239 1.00 52.84 262 LEU A CA 1
ATOM 2031 C C . LEU A 1 262 ? 8.784 7.677 13.630 1.00 52.84 262 LEU A C 1
ATOM 2033 O O . LEU A 1 262 ? 8.276 8.363 12.746 1.00 52.84 262 LEU A O 1
ATOM 2037 N N . GLU A 1 263 ? 8.191 6.565 14.073 1.00 57.38 263 GLU A N 1
ATOM 2038 C CA . GLU A 1 263 ? 6.870 6.121 13.597 1.00 57.38 263 GLU A CA 1
ATOM 2039 C C . GLU A 1 263 ? 5.776 7.119 13.978 1.00 57.38 263 GLU A C 1
ATOM 2041 O O . GLU A 1 263 ? 4.901 7.381 13.159 1.00 57.38 263 GLU A O 1
ATOM 2046 N N . MET A 1 264 ? 5.867 7.767 15.141 1.00 53.47 264 MET A N 1
ATOM 2047 C CA . MET A 1 264 ? 4.965 8.848 15.543 1.00 53.47 264 MET A CA 1
ATOM 2048 C C . MET A 1 264 ? 5.119 10.078 14.653 1.00 53.47 264 MET A C 1
ATOM 2050 O O . MET A 1 264 ? 4.122 10.652 14.243 1.00 53.47 264 MET A O 1
ATOM 2054 N N . PHE A 1 265 ? 6.346 10.464 14.296 1.00 48.66 265 PHE A N 1
ATOM 2055 C CA . PHE A 1 265 ? 6.604 11.554 13.353 1.00 48.66 265 PHE A CA 1
ATOM 2056 C C . PHE A 1 265 ? 6.134 11.202 11.935 1.00 48.66 265 PHE A C 1
ATOM 2058 O O . PHE A 1 265 ? 5.620 12.053 11.220 1.00 48.66 265 PHE A O 1
ATOM 2065 N N . ARG A 1 266 ? 6.262 9.940 11.514 1.00 56.25 266 ARG A N 1
ATOM 2066 C CA . ARG A 1 266 ? 5.778 9.448 10.212 1.00 56.25 266 ARG A CA 1
ATOM 2067 C C . ARG A 1 266 ? 4.252 9.359 10.156 1.00 56.25 266 ARG A C 1
ATOM 2069 O O . ARG A 1 266 ? 3.676 9.767 9.153 1.00 56.25 266 ARG A O 1
ATOM 2076 N N . THR A 1 267 ? 3.618 8.915 11.237 1.00 56.72 267 THR A N 1
ATOM 2077 C CA . THR A 1 267 ? 2.159 8.942 11.433 1.00 56.72 267 THR A CA 1
ATOM 2078 C C . THR A 1 267 ? 1.666 10.387 11.505 1.00 56.72 267 THR A C 1
ATOM 2080 O O . THR A 1 267 ? 0.708 10.750 10.835 1.00 56.72 267 THR A O 1
ATOM 2083 N N . GLY A 1 268 ? 2.392 11.243 12.226 1.00 53.59 268 GLY A N 1
ATOM 2084 C CA . GLY A 1 268 ? 2.151 12.678 12.343 1.00 53.59 268 GLY A CA 1
ATOM 2085 C C . GLY A 1 268 ? 2.271 13.409 11.011 1.00 53.59 268 GLY A C 1
ATOM 2086 O O . GLY A 1 268 ? 1.432 14.249 10.728 1.00 53.59 268 GLY A O 1
ATOM 2087 N N . ASN A 1 269 ? 3.219 13.037 10.146 1.00 53.47 269 ASN A N 1
ATOM 2088 C CA . ASN A 1 269 ? 3.254 13.536 8.771 1.00 53.47 269 ASN A CA 1
ATOM 2089 C C . ASN A 1 269 ? 2.019 13.082 7.992 1.00 53.47 269 ASN A C 1
ATOM 2091 O O . ASN A 1 269 ? 1.514 13.859 7.202 1.00 53.47 269 ASN A O 1
ATOM 2095 N N . GLY A 1 270 ? 1.516 11.859 8.207 1.00 58.66 270 GLY A N 1
ATOM 2096 C CA . GLY A 1 270 ? 0.241 11.392 7.639 1.00 58.66 270 GLY A CA 1
ATOM 2097 C C . GLY A 1 270 ? -0.955 12.267 8.035 1.00 58.66 270 GLY A C 1
ATOM 2098 O O . GLY A 1 270 ? -1.867 12.455 7.236 1.00 58.66 270 GLY A O 1
ATOM 2099 N N . LEU A 1 271 ? -0.916 12.840 9.242 1.00 64.19 271 LEU A N 1
ATOM 2100 C CA . LEU A 1 271 ? -1.932 13.755 9.764 1.00 64.19 271 LEU A CA 1
ATOM 2101 C C . LEU A 1 271 ? -1.701 15.211 9.331 1.00 64.19 271 LEU A C 1
ATOM 2103 O O . LEU A 1 271 ? -2.660 15.930 9.073 1.00 64.19 271 LEU A O 1
ATOM 2107 N N . TYR A 1 272 ? -0.441 15.629 9.220 1.00 69.44 272 TYR A N 1
ATOM 2108 C CA . TYR A 1 272 ? 0.004 16.958 8.807 1.00 69.44 272 TYR A CA 1
ATOM 2109 C C . TYR A 1 272 ? 0.909 16.827 7.582 1.00 69.44 272 TYR A C 1
ATOM 2111 O O . TYR A 1 272 ? 2.122 16.629 7.729 1.00 69.44 272 TYR A O 1
ATOM 2119 N N . PRO A 1 273 ? 0.338 16.904 6.370 1.00 73.00 273 PRO A N 1
ATOM 2120 C CA . PRO A 1 273 ? 1.068 16.592 5.162 1.00 73.00 273 PRO A CA 1
ATOM 2121 C C . PRO A 1 273 ? 2.282 17.518 4.986 1.00 73.00 273 PRO A C 1
ATOM 2123 O O . PRO A 1 273 ? 2.171 18.735 5.164 1.00 73.00 273 PRO A O 1
ATOM 2126 N N . PRO A 1 274 ? 3.452 16.973 4.603 1.00 74.88 274 PRO A N 1
ATOM 2127 C CA . PRO A 1 274 ? 4.595 17.782 4.211 1.00 74.88 274 PRO A CA 1
ATOM 2128 C C . PRO A 1 274 ? 4.255 18.682 3.013 1.00 74.88 274 PRO A C 1
ATOM 2130 O O . PRO A 1 274 ? 3.431 18.305 2.177 1.00 74.88 274 PRO A O 1
ATOM 2133 N N . PRO A 1 275 ? 4.962 19.813 2.831 1.00 80.81 275 PRO A N 1
ATOM 2134 C CA . PRO A 1 275 ? 4.835 20.613 1.619 1.00 80.81 275 PRO A CA 1
ATOM 2135 C C . PRO A 1 275 ? 5.110 19.773 0.368 1.00 80.81 275 PRO A C 1
ATOM 2137 O O . PRO A 1 275 ? 6.058 18.983 0.354 1.00 80.81 275 PRO A O 1
ATOM 2140 N N . LYS A 1 276 ? 4.351 20.010 -0.706 1.00 81.62 276 LYS A N 1
ATOM 2141 C CA . LYS A 1 276 ? 4.403 19.239 -1.961 1.00 81.62 276 LYS A CA 1
ATOM 2142 C C . LYS A 1 276 ? 5.817 18.976 -2.495 1.00 81.62 276 LYS A C 1
ATOM 2144 O O . LYS A 1 276 ? 6.123 17.844 -2.855 1.00 81.62 276 LYS A O 1
ATOM 2149 N N . GLY A 1 277 ? 6.718 19.961 -2.442 1.00 79.19 277 GLY A N 1
ATOM 2150 C CA . GLY A 1 277 ? 8.111 19.783 -2.881 1.00 79.19 277 GLY A CA 1
ATOM 2151 C C . GLY A 1 277 ? 8.886 18.687 -2.126 1.00 79.19 277 GLY A C 1
ATOM 2152 O O . GLY A 1 277 ? 9.737 18.021 -2.708 1.00 79.19 277 GLY A O 1
ATOM 2153 N N . HIS A 1 278 ? 8.568 18.430 -0.850 1.00 80.56 278 HIS A N 1
ATOM 2154 C CA . HIS A 1 278 ? 9.146 17.303 -0.104 1.00 80.56 278 HIS A CA 1
ATOM 2155 C C . HIS A 1 278 ? 8.576 15.962 -0.572 1.00 80.56 278 HIS A C 1
ATOM 2157 O O . HIS A 1 278 ? 9.290 14.962 -0.600 1.00 80.56 278 HIS A O 1
ATOM 2163 N N . LEU A 1 279 ? 7.300 15.935 -0.957 1.00 82.31 279 LEU A N 1
ATOM 2164 C CA . LEU A 1 279 ? 6.658 14.733 -1.479 1.00 82.31 279 LEU A CA 1
ATOM 2165 C C . LEU A 1 279 ? 7.216 14.362 -2.857 1.00 82.31 279 LEU A C 1
ATOM 2167 O O . LEU A 1 279 ? 7.501 13.194 -3.113 1.00 82.31 279 LEU A O 1
ATOM 2171 N N . GLU A 1 280 ? 7.439 15.354 -3.719 1.00 84.94 280 GLU A N 1
ATOM 2172 C CA . GLU A 1 280 ? 8.132 15.184 -5.003 1.00 84.94 280 GLU A CA 1
ATOM 2173 C C . GLU A 1 280 ? 9.570 14.680 -4.807 1.00 84.94 280 GLU A C 1
ATOM 2175 O O . GLU A 1 280 ? 10.035 13.820 -5.557 1.00 84.94 280 GLU A O 1
ATOM 2180 N N . ALA A 1 281 ? 10.262 15.152 -3.764 1.00 82.44 281 ALA A N 1
ATOM 2181 C CA . ALA A 1 281 ? 11.576 14.634 -3.393 1.00 82.44 281 ALA A CA 1
ATOM 2182 C C . ALA A 1 281 ? 11.510 13.166 -2.939 1.00 82.44 281 ALA A C 1
ATOM 2184 O O . ALA A 1 281 ? 12.325 12.368 -3.387 1.00 82.44 281 ALA A O 1
ATOM 2185 N N . TYR A 1 282 ? 10.518 12.770 -2.128 1.00 82.50 282 TYR A N 1
ATOM 2186 C CA . TYR A 1 282 ? 10.339 11.363 -1.743 1.00 82.50 282 TYR A CA 1
ATOM 2187 C C . TYR A 1 282 ? 10.084 10.453 -2.941 1.00 82.50 282 TYR A C 1
ATOM 2189 O O . TYR A 1 282 ? 10.674 9.375 -3.015 1.00 82.50 282 TYR A O 1
ATOM 2197 N N . PHE A 1 283 ? 9.232 10.885 -3.871 1.00 86.56 283 PHE A N 1
ATOM 2198 C CA . PHE A 1 283 ? 8.989 10.161 -5.114 1.00 86.56 283 PHE A CA 1
ATOM 2199 C C . PHE A 1 283 ? 10.290 10.004 -5.913 1.00 86.56 283 PHE A C 1
ATOM 2201 O O . PHE A 1 283 ? 10.655 8.891 -6.290 1.00 86.56 283 PHE A O 1
ATOM 2208 N N . ALA A 1 284 ? 11.023 11.103 -6.115 1.00 85.12 284 ALA A N 1
ATOM 2209 C CA . ALA A 1 284 ? 12.275 11.095 -6.863 1.00 85.12 284 ALA A CA 1
ATOM 2210 C C . ALA A 1 284 ? 13.355 10.221 -6.207 1.00 85.12 284 ALA A C 1
ATOM 2212 O O . ALA A 1 284 ? 14.046 9.489 -6.911 1.00 85.12 284 ALA A O 1
ATOM 2213 N N . ASP A 1 285 ? 13.479 10.257 -4.878 1.00 83.69 285 ASP A N 1
ATOM 2214 C CA . ASP A 1 285 ? 14.410 9.410 -4.127 1.00 83.69 285 ASP A CA 1
ATOM 2215 C C . ASP A 1 285 ? 14.104 7.925 -4.359 1.00 83.69 285 ASP A C 1
ATOM 2217 O O . ASP A 1 285 ? 15.006 7.141 -4.647 1.00 83.69 285 ASP A O 1
ATOM 2221 N N . GLY A 1 286 ? 12.826 7.538 -4.282 1.00 85.00 286 GLY A N 1
ATOM 2222 C CA . GLY A 1 286 ? 12.401 6.160 -4.521 1.00 85.00 286 GLY A CA 1
ATOM 2223 C C . GLY A 1 286 ? 12.643 5.701 -5.956 1.00 85.00 286 GLY A C 1
ATOM 2224 O O . GLY A 1 286 ? 13.160 4.606 -6.172 1.00 85.00 286 GLY A O 1
ATOM 2225 N N . TYR A 1 287 ? 12.329 6.557 -6.929 1.00 88.38 287 TYR A N 1
ATOM 2226 C CA . TYR A 1 287 ? 12.591 6.290 -8.343 1.00 88.38 287 TYR A CA 1
ATOM 2227 C C . TYR A 1 287 ? 14.088 6.078 -8.611 1.00 88.38 287 TYR A C 1
ATOM 2229 O O . TYR A 1 287 ? 14.495 5.155 -9.319 1.00 88.38 287 TYR A O 1
ATOM 2237 N N . GLU A 1 288 ? 14.932 6.916 -8.012 1.00 85.44 288 GLU A N 1
ATOM 2238 C CA . GLU A 1 288 ? 16.376 6.841 -8.191 1.00 85.44 288 GLU A CA 1
ATOM 2239 C C . GLU A 1 288 ? 16.976 5.603 -7.509 1.00 85.44 288 GLU A C 1
ATOM 2241 O O . GLU A 1 288 ? 17.829 4.933 -8.087 1.00 85.44 288 GLU A O 1
ATOM 2246 N N . ASP A 1 289 ? 16.515 5.255 -6.307 1.00 85.12 289 ASP A N 1
ATOM 2247 C CA . ASP A 1 289 ? 16.949 4.039 -5.612 1.00 85.12 289 ASP A CA 1
ATOM 2248 C C . ASP A 1 289 ? 16.592 2.774 -6.406 1.00 85.12 289 ASP A C 1
ATOM 2250 O O . ASP A 1 289 ? 17.426 1.880 -6.565 1.00 85.12 289 ASP A O 1
ATOM 2254 N N . ALA A 1 290 ? 15.391 2.728 -6.983 1.00 87.88 290 ALA A N 1
ATOM 2255 C CA . ALA A 1 290 ? 14.975 1.647 -7.870 1.00 87.88 290 ALA A CA 1
ATOM 2256 C C . ALA A 1 290 ? 15.822 1.593 -9.152 1.00 87.88 290 ALA A C 1
ATOM 2258 O O . ALA A 1 290 ? 16.244 0.518 -9.575 1.00 87.88 290 ALA A O 1
ATOM 2259 N N . THR A 1 291 ? 16.159 2.751 -9.726 1.00 88.19 291 THR A N 1
ATOM 2260 C CA . THR A 1 291 ? 17.030 2.838 -10.907 1.00 88.19 291 THR A CA 1
ATOM 2261 C C . THR A 1 291 ? 18.412 2.246 -10.620 1.00 88.19 291 THR A C 1
ATOM 2263 O O . THR A 1 291 ? 18.947 1.481 -11.426 1.00 88.19 291 THR A O 1
ATOM 2266 N N . ARG A 1 292 ? 18.984 2.543 -9.444 1.00 85.12 292 ARG A N 1
ATOM 2267 C CA . ARG A 1 292 ? 20.265 1.972 -8.984 1.00 85.12 292 ARG A CA 1
ATOM 2268 C C . ARG A 1 292 ? 20.194 0.465 -8.830 1.00 85.12 292 ARG A C 1
ATOM 2270 O O . ARG A 1 292 ? 21.102 -0.233 -9.277 1.00 85.12 292 ARG A O 1
ATOM 2277 N N . PHE A 1 293 ? 19.125 -0.019 -8.205 1.00 86.25 293 PHE A N 1
ATOM 2278 C CA . PHE A 1 293 ? 18.870 -1.441 -8.028 1.00 86.25 293 PHE A CA 1
ATOM 2279 C C . PHE A 1 293 ? 18.819 -2.163 -9.381 1.00 86.25 293 PHE A C 1
ATOM 2281 O O . PHE A 1 293 ? 19.586 -3.097 -9.609 1.00 86.25 293 PHE A O 1
ATOM 2288 N N . LEU A 1 294 ? 17.991 -1.681 -10.312 1.00 88.69 294 LEU A N 1
ATOM 2289 C CA . LEU A 1 294 ? 17.828 -2.294 -11.630 1.00 88.69 294 LEU A CA 1
ATOM 2290 C C . LEU A 1 294 ? 19.137 -2.310 -12.427 1.00 88.69 294 LEU A C 1
ATOM 2292 O O . LEU A 1 294 ? 19.470 -3.325 -13.037 1.00 88.69 294 LEU A O 1
ATOM 2296 N N . LYS A 1 295 ? 19.906 -1.213 -12.405 1.00 88.19 295 LYS A N 1
ATOM 2297 C CA . LYS A 1 295 ? 21.198 -1.136 -13.105 1.00 88.19 295 LYS A CA 1
ATOM 2298 C C . LYS A 1 295 ? 22.230 -2.102 -12.527 1.00 88.19 295 LYS A C 1
ATOM 2300 O O . LYS A 1 295 ? 22.962 -2.724 -13.291 1.00 88.19 295 LYS A O 1
ATOM 2305 N N . PHE A 1 296 ? 22.282 -2.245 -11.204 1.00 85.31 296 PHE A N 1
ATOM 2306 C CA . PHE A 1 296 ? 23.232 -3.139 -10.539 1.00 85.31 296 PHE A CA 1
ATOM 2307 C C . PHE A 1 296 ? 22.962 -4.616 -10.822 1.00 85.31 296 PHE A C 1
ATOM 2309 O O . PHE A 1 296 ? 23.896 -5.357 -11.108 1.00 85.31 296 PHE A O 1
ATOM 2316 N N . TYR A 1 297 ? 21.692 -5.021 -10.809 1.00 86.50 297 TYR A N 1
ATOM 2317 C CA . TYR A 1 297 ? 21.275 -6.394 -11.107 1.00 86.50 297 TYR A CA 1
ATOM 2318 C C . TYR A 1 297 ? 21.078 -6.664 -12.607 1.00 86.50 297 TYR A C 1
ATOM 2320 O O . TYR A 1 297 ? 20.529 -7.700 -12.984 1.00 86.50 297 TYR A O 1
ATOM 2328 N N . HIS A 1 298 ? 21.501 -5.738 -13.475 1.00 87.88 298 HIS A N 1
ATOM 2329 C CA . HIS A 1 298 ? 21.372 -5.848 -14.932 1.00 87.88 298 HIS A CA 1
ATOM 2330 C C . HIS A 1 298 ? 19.929 -6.121 -15.409 1.00 87.88 298 HIS A C 1
ATOM 2332 O O . HIS A 1 298 ? 19.713 -6.821 -16.394 1.00 87.88 298 HIS A O 1
ATOM 2338 N N . CYS A 1 299 ? 18.947 -5.557 -14.702 1.00 89.00 299 CYS A N 1
ATOM 2339 C CA . CYS A 1 299 ? 17.512 -5.655 -14.989 1.00 89.00 299 CYS A CA 1
ATOM 2340 C C . CYS A 1 299 ? 16.913 -4.325 -15.483 1.00 89.00 299 CYS A C 1
ATOM 2342 O O . CYS A 1 299 ? 15.694 -4.197 -15.560 1.00 89.00 299 CYS A O 1
ATOM 2344 N N . TYR A 1 300 ? 17.755 -3.322 -15.755 1.00 90.88 300 TYR A N 1
ATO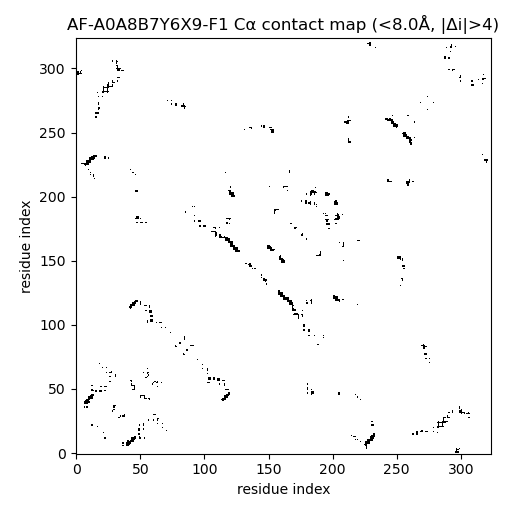M 2345 C CA . TYR A 1 300 ? 17.343 -2.017 -16.270 1.00 90.88 300 TYR A CA 1
ATOM 2346 C C . TYR A 1 300 ? 17.133 -2.072 -17.785 1.00 90.88 300 TYR A C 1
ATOM 2348 O O . TYR A 1 300 ? 18.056 -2.409 -18.527 1.00 90.88 300 TYR A O 1
ATOM 2356 N N . GLU A 1 301 ? 15.942 -1.694 -18.233 1.00 90.69 301 GLU A N 1
ATOM 2357 C CA . GLU A 1 301 ? 15.573 -1.576 -19.640 1.00 90.69 301 GLU A CA 1
ATOM 2358 C C . GLU A 1 301 ? 15.483 -0.098 -20.043 1.00 90.69 301 GLU A C 1
ATOM 2360 O O . GLU A 1 301 ? 14.750 0.690 -19.438 1.00 90.69 301 GLU A O 1
ATOM 2365 N N . ASP A 1 302 ? 16.215 0.289 -21.091 1.00 87.25 302 ASP A N 1
ATOM 2366 C CA . ASP A 1 302 ? 16.130 1.641 -21.640 1.00 87.25 302 ASP A CA 1
ATOM 2367 C C . ASP A 1 302 ? 14.726 1.898 -22.199 1.00 87.25 302 ASP A C 1
ATOM 2369 O O . ASP A 1 302 ? 14.273 1.249 -23.144 1.00 87.25 302 ASP A O 1
ATOM 2373 N N . ASN A 1 303 ? 14.045 2.892 -21.632 1.00 85.44 303 ASN A N 1
ATOM 2374 C CA . ASN A 1 303 ? 12.723 3.311 -22.067 1.00 85.44 303 ASN A CA 1
ATOM 2375 C C . ASN A 1 303 ? 12.714 4.829 -22.286 1.00 85.44 303 ASN A C 1
ATOM 2377 O O . ASN A 1 303 ? 12.715 5.582 -21.312 1.00 85.44 303 ASN A O 1
ATOM 2381 N N . PRO A 1 304 ? 12.658 5.308 -23.541 1.00 77.94 304 PRO A N 1
ATOM 2382 C CA . PRO A 1 304 ? 12.697 6.738 -23.843 1.00 77.94 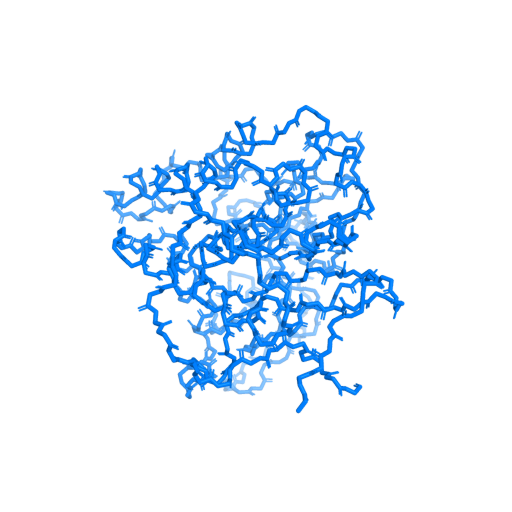304 PRO A CA 1
ATOM 2383 C C . PRO A 1 304 ? 11.444 7.502 -23.384 1.00 77.94 304 PRO A C 1
ATOM 2385 O O . PRO A 1 304 ? 11.436 8.729 -23.435 1.00 77.94 304 PRO A O 1
ATOM 2388 N N . LYS A 1 305 ? 10.377 6.803 -22.971 1.00 78.00 305 LYS A N 1
ATOM 2389 C CA . LYS A 1 305 ? 9.171 7.410 -22.386 1.00 78.00 305 LYS A CA 1
ATOM 2390 C C . LYS A 1 305 ? 9.210 7.470 -20.854 1.00 78.00 305 LYS A C 1
ATOM 2392 O O . LYS A 1 305 ? 8.376 8.164 -20.282 1.00 78.00 305 LYS A O 1
ATOM 2397 N N . GLY A 1 306 ? 10.123 6.734 -20.219 1.00 73.19 306 GLY A N 1
ATOM 2398 C CA . GLY A 1 306 ? 10.311 6.731 -18.769 1.00 73.19 306 GLY A CA 1
ATOM 2399 C C . GLY A 1 306 ? 11.111 7.940 -18.288 1.00 73.19 306 GLY A C 1
ATOM 2400 O O . GLY A 1 306 ? 11.770 8.622 -19.080 1.00 73.19 306 GLY A O 1
ATOM 2401 N N . LEU A 1 307 ? 11.070 8.221 -16.984 1.00 74.81 307 LEU A N 1
ATOM 2402 C CA . LEU A 1 307 ? 11.913 9.275 -16.416 1.00 74.81 307 LEU A CA 1
ATOM 2403 C C . LEU A 1 307 ? 13.385 8.838 -16.436 1.00 74.81 307 LEU A C 1
ATOM 2405 O O . LEU A 1 307 ? 13.749 7.782 -15.923 1.00 74.81 307 LEU A O 1
ATOM 2409 N N . GLY A 1 308 ? 14.253 9.674 -17.008 1.00 62.25 308 GLY A N 1
ATOM 2410 C CA . GLY A 1 308 ? 15.687 9.401 -17.041 1.00 62.25 308 GLY A CA 1
ATOM 2411 C C . GLY A 1 308 ? 16.341 9.438 -15.648 1.00 62.25 308 GLY A C 1
ATOM 2412 O O . GLY A 1 308 ? 15.853 10.132 -14.750 1.00 62.25 308 GLY A O 1
ATOM 2413 N N . PRO A 1 309 ? 17.471 8.732 -15.461 1.00 62.50 309 PRO A N 1
ATOM 2414 C CA . PRO A 1 309 ? 18.258 8.790 -14.229 1.00 62.50 309 PRO A CA 1
ATOM 2415 C C . PRO A 1 309 ? 18.736 10.220 -13.936 1.00 62.50 309 PRO A C 1
ATOM 2417 O O . PRO A 1 309 ? 19.215 10.906 -14.837 1.00 62.50 309 PRO A O 1
ATOM 2420 N N . ARG A 1 310 ? 18.674 10.675 -12.675 1.00 64.38 310 ARG A N 1
ATOM 2421 C CA . ARG A 1 310 ? 19.200 12.003 -12.290 1.00 64.38 310 ARG A CA 1
ATOM 2422 C C . ARG A 1 310 ? 20.709 12.005 -12.030 1.00 64.38 310 ARG A C 1
ATOM 2424 O O . ARG A 1 310 ? 21.281 13.077 -11.836 1.00 64.38 310 ARG A O 1
ATOM 2431 N N . ARG A 1 311 ? 21.354 10.835 -11.944 1.00 58.62 311 ARG A N 1
ATOM 2432 C CA . ARG A 1 311 ? 22.801 10.694 -11.701 1.00 58.62 311 ARG A CA 1
ATOM 2433 C C . ARG A 1 311 ? 23.407 9.613 -12.593 1.00 58.62 311 ARG A C 1
ATOM 2435 O O . ARG A 1 311 ? 22.817 8.559 -12.773 1.00 58.62 311 ARG A O 1
ATOM 2442 N N . ASP A 1 312 ? 24.630 9.839 -13.061 1.00 48.22 312 ASP A N 1
ATOM 2443 C CA . ASP A 1 312 ? 25.340 8.887 -13.935 1.00 48.22 312 ASP A CA 1
ATOM 2444 C C . ASP A 1 312 ? 26.253 7.936 -13.142 1.00 48.22 312 ASP A C 1
ATOM 2446 O O . ASP A 1 312 ? 26.749 6.938 -13.662 1.00 48.22 312 ASP A O 1
ATOM 2450 N N . GLN A 1 313 ? 26.477 8.244 -11.859 1.00 45.72 313 GLN A N 1
ATOM 2451 C CA . GLN A 1 313 ? 27.299 7.470 -10.934 1.00 45.72 313 GLN A CA 1
ATOM 2452 C C . GLN A 1 313 ? 26.521 7.163 -9.659 1.00 45.72 313 GLN A C 1
ATOM 2454 O O . GLN A 1 313 ? 25.907 8.042 -9.044 1.00 45.72 313 GLN A O 1
ATOM 2459 N N . TYR A 1 314 ? 26.581 5.902 -9.246 1.00 49.47 314 TYR A N 1
ATOM 2460 C CA . TYR A 1 314 ? 25.795 5.379 -8.143 1.00 49.47 314 TYR A CA 1
ATOM 2461 C C . TYR A 1 314 ? 26.687 4.674 -7.133 1.00 49.47 314 TYR A C 1
ATOM 2463 O O . TYR A 1 314 ? 27.420 3.753 -7.481 1.00 49.47 314 TYR A O 1
ATOM 2471 N N . ALA A 1 315 ? 26.623 5.112 -5.874 1.00 45.78 315 ALA A N 1
ATOM 2472 C CA . ALA A 1 315 ? 27.183 4.350 -4.766 1.00 45.78 315 ALA A CA 1
ATOM 2473 C C . ALA A 1 315 ? 26.378 3.054 -4.584 1.00 45.78 315 ALA A C 1
ATOM 2475 O O . ALA A 1 315 ? 25.165 3.051 -4.806 1.00 45.78 315 ALA A O 1
ATOM 2476 N N . ALA A 1 316 ? 27.051 1.974 -4.181 1.00 45.66 316 ALA A N 1
ATOM 2477 C CA . ALA A 1 316 ? 26.438 0.664 -4.000 1.00 45.66 316 ALA A CA 1
ATOM 2478 C C . ALA A 1 316 ? 25.423 0.688 -2.843 1.00 45.66 316 ALA A C 1
ATOM 2480 O O . ALA A 1 316 ? 25.786 0.538 -1.678 1.00 45.66 316 ALA A O 1
ATOM 2481 N N . ILE A 1 317 ? 24.152 0.908 -3.172 1.00 51.25 317 ILE A N 1
ATOM 2482 C CA . ILE A 1 317 ? 23.012 0.689 -2.282 1.00 51.25 317 ILE A CA 1
ATOM 2483 C C . ILE A 1 317 ? 22.224 -0.439 -2.928 1.00 51.25 317 ILE A C 1
ATOM 2485 O O . ILE A 1 317 ? 21.459 -0.203 -3.862 1.00 51.25 317 ILE A O 1
ATOM 2489 N N . HIS A 1 318 ? 22.444 -1.670 -2.481 1.00 53.75 318 HIS A N 1
ATOM 2490 C CA . HIS A 1 318 ? 21.730 -2.818 -3.023 1.00 53.75 318 HIS A CA 1
ATOM 2491 C C . HIS A 1 318 ? 21.193 -3.637 -1.870 1.00 53.75 318 HIS A C 1
ATOM 2493 O O . HIS A 1 318 ? 21.960 -4.105 -1.037 1.00 53.75 318 HIS A O 1
ATOM 2499 N N . SER A 1 319 ? 19.874 -3.787 -1.841 1.00 45.12 319 SER A N 1
ATOM 2500 C CA . SER A 1 319 ? 19.195 -4.719 -0.959 1.00 45.12 319 SER A CA 1
ATOM 2501 C C . SER A 1 319 ? 18.387 -5.681 -1.821 1.00 45.12 319 SER A C 1
ATOM 2503 O O . SER A 1 319 ? 17.334 -5.349 -2.358 1.00 45.12 319 SER A O 1
ATOM 2505 N N . VAL A 1 320 ? 18.962 -6.866 -1.985 1.00 43.75 320 VAL A N 1
ATOM 2506 C CA . VAL A 1 320 ? 18.254 -8.151 -1.971 1.00 43.75 320 VAL A CA 1
ATOM 2507 C C . VAL A 1 320 ? 18.543 -8.741 -0.584 1.00 43.75 320 VAL A C 1
ATOM 2509 O O . VAL A 1 320 ? 18.974 -9.876 -0.478 1.00 43.75 320 VAL A O 1
ATOM 2512 N N . ASP A 1 321 ? 18.476 -7.925 0.480 1.00 46.59 321 ASP A N 1
ATOM 2513 C CA . ASP A 1 321 ? 18.885 -8.361 1.823 1.00 46.59 321 ASP A CA 1
ATOM 2514 C C . ASP A 1 321 ? 18.106 -9.644 2.151 1.00 46.59 321 ASP A C 1
ATOM 2516 O O . ASP A 1 321 ? 16.881 -9.606 2.247 1.00 46.59 321 ASP A O 1
ATOM 2520 N N . ASP A 1 322 ? 18.716 -10.816 2.230 1.00 45.03 322 ASP A N 1
ATOM 2521 C CA . ASP A 1 322 ? 20.108 -11.113 2.530 1.00 45.03 322 ASP A CA 1
ATOM 2522 C C . ASP A 1 322 ? 20.623 -12.145 1.506 1.00 45.03 322 ASP A C 1
ATOM 2524 O O . ASP A 1 322 ? 20.151 -13.270 1.524 1.00 45.03 322 ASP A O 1
ATOM 2528 N N . LEU A 1 323 ? 21.555 -11.825 0.595 1.00 35.66 323 LEU A N 1
ATOM 2529 C CA . LEU A 1 323 ? 22.072 -12.773 -0.427 1.00 35.66 323 LEU A CA 1
ATOM 2530 C C . LEU A 1 323 ? 23.027 -13.848 0.161 1.00 35.66 323 LEU A C 1
ATOM 2532 O O . LEU A 1 323 ? 24.163 -14.035 -0.283 1.00 35.66 323 LEU A O 1
ATOM 2536 N N . ARG A 1 324 ? 22.526 -14.538 1.192 1.00 31.69 324 ARG A N 1
ATOM 2537 C CA . ARG A 1 324 ? 22.792 -15.904 1.650 1.00 31.69 324 ARG A CA 1
ATOM 2538 C C . ARG A 1 324 ? 21.518 -16.500 2.234 1.00 31.69 324 ARG A C 1
ATOM 2540 O O . ARG A 1 324 ? 20.941 -15.846 3.126 1.00 31.69 324 ARG A O 1
#

Radius of gyration: 20.08 Å; Cα contacts (8 Å, |Δi|>4): 575; chains: 1; bounding box: 49×45×62 Å

Solvent-accessible surface area (backbone atoms only — not comparable to full-atom values): 18244 Å² total; per-residue (Å²): 133,74,67,70,81,63,77,43,28,27,40,36,38,49,76,83,50,64,71,22,36,24,56,48,17,25,52,48,32,34,68,40,24,19,54,68,57,61,74,35,44,62,36,23,26,15,45,30,47,24,24,48,51,27,48,39,55,52,50,40,48,88,39,50,65,61,50,53,53,53,52,49,50,54,36,67,66,25,57,81,38,96,50,18,51,68,27,87,90,56,60,59,65,61,52,50,50,50,51,49,65,75,56,51,60,84,61,28,13,70,48,23,36,78,18,29,36,36,36,22,19,38,40,43,84,48,65,83,81,60,79,72,67,90,86,47,71,71,95,64,70,97,85,70,82,73,74,80,68,72,52,60,54,74,42,84,92,46,28,38,35,45,48,60,79,43,79,47,35,75,36,96,35,44,63,48,40,50,24,48,50,49,5,9,54,36,69,75,87,46,72,85,60,81,74,29,53,53,96,94,34,36,33,19,24,44,73,75,68,47,85,68,48,60,93,71,85,82,82,70,96,66,67,88,86,39,42,60,40,58,46,55,72,61,69,88,79,68,72,49,83,67,35,70,37,61,47,68,48,66,53,97,84,58,40,78,47,57,39,12,43,50,57,49,50,48,52,45,31,61,33,45,51,71,61,65,75,57,51,53,47,36,21,51,52,22,23,49,51,38,50,50,38,26,54,59,38,72,44,56,45,95,38,95,88,34,87,76,80,95,63,98,75,78,82,95,66,77,59,53,80,62,98,117

Foldseek 3Di:
DFAAFDDQEEEEEFAFDQLSLLVLLLLQLCVQWQVVNLVNHQAYEYFASVLLVSLCSQAPSVCSVVLNVLSVVLQVVQQVAPQGCPRPPRAPLVSLLVSLVVRGDQCSQVSQAQHRKYKWWWKDWDQPPPDDPPPQFDPDPDPDRDGDDFDWADADNTIMTTHDMDIDRHAPGSLLSSLRNSLSNDDCNHPPHDFRDHPRTGTHHPQQRDPDLDRDDDDDPDDPVGQYDYQYDDPVVDDDPLSNDWDWDQHPSRHIDTYGPVVVVSVSCNRNPDPPVVSVVSSLNSNQLSVLQCVSNVSTHDGPVGDDHPDPDDDDDYDSPPPD

Sequence (324 aa):
MGEHLTPPFDLALAGSSFFGIRNVGVGQCLLDHGAVVLRHAEHFGGISSNALVAGVMATTPANLAKYLYALYDIVDEVAPLPFGALTPGFDFIDRLRSLLNENLPSDAHEKATNRLHVRATALSMIDKYDPVSVHDVDQGTSSSVRARGPKQFEIGDRCWKIGDEVEIASYRSREELIEVLLGCIYIPWFPSWNPPQYDGRFLADATLSRTSNLPVNVDFSFRPANQLIRISPDPKSRATMRDKIACGWVDTTGQRFDISALEMFRTGNGLYPPPKGHLEAYFADGYEDATRFLKFYHCYEDNPKGLGPRRDQYAAIHSVDDLR

Secondary structure (DSSP, 8-state):
-PPPP-SSEEEEE-S-SGGGHHHHHHHHHHHHH-HHHHHTEEEEEEETHHHHHHHHHHH-GGGHHHHHHHHHHHHHHHTTSTTGGGSTT--HHHHHHHHHHHHS-TTHHHHHTTTEEEEEEEEEEE-TTSPPPTT------TT-----S--EEEETTEEEEEEEEEEE---SSHHHHHHHHHHTT----STTSPPPEETTEEEE-TTTT---SS---------TTSEEEEE---HHHH--GGGG-EEEEE-TTS-EEEEEHHHHHHHHHHHSPPPHHHHHHHHHHHHHHHHHHHHHTT-----TTSPPPS-S--------S---

Mean predicted aligned error: 9.78 Å

Nearest PDB structures (foldseek):
  4kyi-assembly4_G  TM=4.127E-01  e=2.817E-04  Legionella pneumophila subsp. pneumophila str. Philadelphia 1
  5izr-assembly3_C  TM=5.172E-01  e=1.120E-01  Homo sapiens
  5iz5-assembly2_B  TM=4.579E-01  e=9.404E-02  Homo sapiens
  5izr-assembly2_B  TM=4.376E-01  e=1.120E-01  Homo sapiens
  5izr-assembly4_D  TM=4.373E-01  e=4.515E-01  Homo sapiens

InterPro domains:
  IPR002641 Patatin-like phospholipase domain [PS51635] (11-220)
  IPR016035 Acyl transferase/acyl hydrolase/lysophospholipase [SSF52151] (10-293)
  IPR033562 Patatin-like phospholipase domain-containing protein [PTHR12406] (5-297)